Protein AF-A0A944C7S8-F1 (afdb_monomer)

Nearest PDB structures (foldseek):
  8p5r-assembly1_A  TM=9.712E-01  e=1.232E-41  Mycolicibacterium smegmatis MC2 155
  8p5r-assembly1_F  TM=9.712E-01  e=1.941E-41  Mycolicibacterium smegmatis MC2 155
  8p5r-assembly1_B  TM=9.713E-01  e=3.427E-41  Mycolicibacterium smegmatis MC2 155
  2jgd-assembly1_A  TM=9.619E-01  e=2.875E-35  Escherichia coli K-12
  2jgd-assembly1_B  TM=9.628E-01  e=8.463E-35  Escherichia coli K-12

Secondary structure (DSSP, 8-state):
-HHHHHHH-PPTT----TTTHHHHHHHHHHHHH--B-HHHHHHHHHHHHHTTT-EEEEEETTTTT-TTS---SSEE-TTT--EE-HHHHHHHHHSS-EEEEEEPPS-HHHHHHHHHHHHHH-TTSEEEEE-SSGGGGGGGHHHIIIIITTHHHHH-----PEEEEEE--SSS-TTSS---HHHHHHT--TT-SEEE--SSHHHHHHHHHHHHHSS----EEEEEESGGGG-GGGPBPSHHHHT--S--SEE--TTTB-TTS-B-S-GGG--EEEEE-TTHHHHHHHHHHHHT-SSEEEEEE-EEES--HHHHHHHHHT-TT--EEEEE-SS-TTSSSHHHHHHH--

pLDDT: mean 96.88, std 2.77, range [65.19, 98.94]

Solvent-accessible surface area (backbone atoms only — not comparable to full-atom values): 17926 Å² total; per-residue (Å²): 89,69,69,26,50,30,62,54,55,67,61,93,94,59,50,68,38,84,81,48,43,62,54,34,52,52,49,40,48,17,56,76,76,22,66,33,35,37,38,53,27,46,50,51,34,50,38,56,46,5,45,70,43,25,44,27,39,40,37,17,43,49,45,26,37,25,74,84,71,56,43,54,61,44,44,48,22,80,87,79,64,50,76,47,40,34,49,26,52,50,6,47,75,64,40,84,8,30,51,48,67,32,61,49,67,100,48,46,40,64,48,49,44,48,49,48,52,47,21,62,78,36,74,75,40,40,39,35,40,37,42,67,36,11,36,54,49,62,66,18,42,67,45,44,60,67,38,56,46,34,26,43,84,76,70,70,48,57,32,53,34,31,39,39,22,33,29,50,82,76,86,70,49,88,76,53,21,50,45,50,54,36,59,60,56,69,54,52,53,98,68,35,35,40,31,30,24,52,66,36,14,36,45,43,20,32,43,55,45,48,53,66,74,43,88,67,47,42,23,36,41,35,42,34,64,61,73,54,52,75,36,73,91,34,32,24,52,48,54,52,64,74,70,47,92,68,54,58,47,49,43,57,31,71,76,33,25,44,98,88,68,48,78,74,40,72,33,71,56,18,37,33,38,36,39,28,50,32,72,51,50,62,58,49,51,55,47,35,62,72,69,67,54,64,38,55,41,53,32,36,41,23,31,66,30,60,69,53,60,70,52,52,50,57,53,52,68,60,30,83,51,47,77,43,79,42,85,50,69,81,53,57,84,90,34,34,65,54,60,62,46,64,68,72,74,109

Mean predicted aligned error: 3.01 Å

Structure (mmCIF, N/CA/C/O backbone):
data_AF-A0A944C7S8-F1
#
_entry.id   AF-A0A944C7S8-F1
#
loop_
_atom_site.group_PDB
_atom_site.id
_atom_site.type_symbol
_atom_site.label_atom_id
_atom_site.label_alt_id
_atom_site.label_comp_id
_atom_site.label_asym_id
_atom_site.label_entity_id
_atom_site.label_seq_id
_atom_site.pdbx_PDB_ins_code
_atom_site.Cartn_x
_atom_site.Cartn_y
_atom_site.Cartn_z
_atom_site.occupancy
_atom_site.B_iso_or_equiv
_atom_site.auth_seq_id
_atom_site.auth_comp_id
_atom_site.auth_asym_id
_atom_site.auth_atom_id
_atom_site.pdbx_PDB_model_num
ATOM 1 N N . VAL A 1 1 ? -18.979 -9.504 -3.471 1.00 94.12 1 VAL A N 1
ATOM 2 C CA . VAL A 1 1 ? -20.383 -9.040 -3.607 1.00 94.12 1 VAL A CA 1
ATOM 3 C C . VAL A 1 1 ? -20.965 -8.551 -2.284 1.00 94.12 1 VAL A C 1
ATOM 5 O O . VAL A 1 1 ? -21.231 -7.361 -2.205 1.00 94.12 1 VAL A O 1
ATOM 8 N N . GLU A 1 2 ? -21.094 -9.389 -1.245 1.00 95.81 2 GLU A N 1
ATOM 9 C CA . GLU A 1 2 ? -21.666 -8.980 0.062 1.00 95.81 2 GLU A CA 1
ATOM 10 C C . GLU A 1 2 ? -21.015 -7.712 0.646 1.00 95.81 2 GLU A C 1
ATOM 12 O O . GLU A 1 2 ? -21.712 -6.786 1.041 1.00 95.81 2 GLU A O 1
ATOM 17 N N . ILE A 1 3 ? -19.679 -7.616 0.599 1.00 97.31 3 ILE A N 1
ATOM 18 C CA . ILE A 1 3 ? -18.931 -6.421 1.036 1.00 97.31 3 ILE A CA 1
ATOM 19 C C . ILE A 1 3 ? -19.387 -5.147 0.294 1.00 97.31 3 ILE A C 1
ATOM 21 O O . ILE A 1 3 ? -19.527 -4.092 0.906 1.00 97.31 3 ILE A O 1
ATOM 25 N N . GLY A 1 4 ? -19.656 -5.227 -1.014 1.00 96.12 4 GLY A N 1
ATOM 26 C CA . GLY A 1 4 ? -20.148 -4.084 -1.794 1.00 96.12 4 GLY A CA 1
ATOM 27 C C . GLY A 1 4 ? -21.587 -3.704 -1.446 1.00 96.12 4 GLY A C 1
ATOM 28 O O . GLY A 1 4 ? -21.915 -2.522 -1.352 1.00 96.12 4 GLY A O 1
ATOM 29 N N . GLN A 1 5 ? -22.440 -4.697 -1.183 1.00 95.81 5 GLN A N 1
ATOM 30 C CA . GLN A 1 5 ? -23.804 -4.453 -0.712 1.00 95.81 5 GLN A CA 1
ATOM 31 C C . GLN A 1 5 ? -23.784 -3.747 0.647 1.00 95.81 5 GLN A C 1
ATOM 33 O O . GLN A 1 5 ? -24.355 -2.668 0.763 1.00 95.81 5 GLN A O 1
ATOM 38 N N . ALA A 1 6 ? -23.037 -4.271 1.621 1.00 96.19 6 ALA A N 1
ATOM 39 C CA . ALA A 1 6 ? -22.906 -3.666 2.946 1.00 96.19 6 ALA A CA 1
ATOM 40 C C . ALA A 1 6 ? -22.323 -2.245 2.910 1.00 96.19 6 ALA A C 1
ATOM 42 O O . ALA A 1 6 ? -22.743 -1.380 3.670 1.00 96.19 6 ALA A O 1
ATOM 43 N N . TYR A 1 7 ? -21.387 -1.965 1.997 1.00 95.44 7 TYR A N 1
ATOM 44 C CA . TYR A 1 7 ? -20.814 -0.623 1.857 1.00 95.44 7 TYR A CA 1
ATOM 45 C C . TYR A 1 7 ? -21.822 0.436 1.387 1.00 95.44 7 TYR A C 1
ATOM 47 O O . TYR A 1 7 ? -21.698 1.610 1.729 1.00 95.44 7 TYR A O 1
ATOM 55 N N . SER A 1 8 ? -22.804 0.035 0.578 1.00 92.62 8 SER A N 1
ATOM 56 C CA . SER A 1 8 ? -23.794 0.949 -0.010 1.00 92.62 8 SER A CA 1
ATOM 57 C C . SER A 1 8 ? -25.155 0.926 0.682 1.00 92.62 8 SER A C 1
ATOM 59 O O . SER A 1 8 ? -25.931 1.866 0.511 1.00 92.62 8 SER A O 1
ATOM 61 N N . HIS A 1 9 ? -25.446 -0.119 1.455 1.00 92.62 9 HIS A N 1
ATOM 62 C CA . HIS A 1 9 ? -26.689 -0.268 2.194 1.00 92.62 9 HIS A CA 1
ATOM 63 C C . HIS A 1 9 ? -26.619 0.512 3.507 1.00 92.62 9 HIS A C 1
ATOM 65 O O . HIS A 1 9 ? -26.023 0.063 4.482 1.00 92.62 9 HIS A O 1
ATOM 71 N N . VAL A 1 10 ? -27.211 1.704 3.506 1.00 94.56 10 VAL A N 1
ATOM 72 C CA . VAL A 1 10 ? -27.329 2.551 4.697 1.00 94.56 10 VAL A CA 1
ATOM 73 C C . VAL A 1 10 ? -28.660 2.301 5.422 1.00 94.56 10 VAL A C 1
ATOM 75 O O . VAL A 1 10 ? -29.621 1.887 4.767 1.00 94.56 10 VAL A O 1
ATOM 78 N N . PRO A 1 11 ? -28.747 2.552 6.742 1.00 94.94 11 PRO A N 1
ATOM 79 C CA . PRO A 1 11 ? -29.979 2.376 7.507 1.00 94.94 11 PRO A CA 1
ATOM 80 C C . PRO A 1 11 ? -31.127 3.257 7.002 1.00 94.94 11 PRO A C 1
ATOM 82 O O . PRO A 1 11 ? -30.912 4.293 6.367 1.00 94.94 11 PRO A O 1
ATOM 85 N N . GLU A 1 12 ? -32.363 2.872 7.325 1.00 95.12 12 GLU A N 1
ATOM 86 C CA . GLU A 1 12 ? -33.535 3.696 7.026 1.00 95.12 12 GLU A CA 1
ATOM 87 C C . GLU A 1 12 ? -33.400 5.086 7.669 1.00 95.12 12 GLU A C 1
ATOM 89 O O . GLU A 1 12 ? -33.072 5.213 8.846 1.00 95.12 12 GLU A O 1
ATOM 94 N N . GLY A 1 13 ? -33.648 6.133 6.880 1.00 95.12 13 GLY A N 1
ATOM 95 C CA . GLY A 1 13 ? -33.514 7.524 7.317 1.00 95.12 13 GLY A CA 1
ATOM 96 C C . GLY A 1 13 ? -32.116 8.129 7.148 1.00 95.12 13 GLY A C 1
ATOM 97 O O . GLY A 1 13 ? -32.000 9.344 7.275 1.00 95.12 13 GLY A O 1
ATOM 98 N N . PHE A 1 14 ? -31.096 7.336 6.796 1.00 97.50 14 PHE A N 1
ATOM 99 C CA . PHE A 1 14 ? -29.738 7.826 6.549 1.00 97.50 14 PHE A CA 1
ATOM 100 C C . PHE A 1 14 ? -29.556 8.312 5.102 1.00 97.50 14 PHE A C 1
ATOM 102 O O . PHE A 1 14 ? -29.851 7.595 4.141 1.00 97.50 14 PHE A O 1
ATOM 109 N N . GLU A 1 15 ? -28.999 9.509 4.921 1.00 96.12 15 GLU A N 1
ATOM 110 C CA . GLU A 1 15 ? -28.692 10.089 3.614 1.00 96.12 15 GLU A CA 1
ATOM 111 C C . GLU A 1 15 ? -27.181 10.139 3.363 1.00 96.12 15 GLU A C 1
ATOM 113 O O . GLU A 1 15 ? -26.423 10.838 4.032 1.00 96.12 15 GLU A O 1
ATOM 118 N N . LEU A 1 16 ? -26.712 9.440 2.326 1.00 96.19 16 LEU A N 1
ATOM 119 C CA . LEU A 1 16 ? -25.330 9.597 1.875 1.00 96.19 16 LEU A CA 1
ATOM 120 C C . LEU A 1 16 ? -25.111 11.003 1.309 1.00 96.19 16 LEU A C 1
ATOM 122 O O . LEU A 1 16 ? -25.871 11.476 0.463 1.00 96.19 16 LEU A O 1
ATOM 126 N N . HIS A 1 17 ? -23.995 11.634 1.680 1.00 96.31 17 HIS A N 1
ATOM 127 C CA . HIS A 1 17 ? -23.586 12.902 1.079 1.00 96.31 17 HIS A CA 1
ATOM 128 C C . HIS A 1 17 ? -23.558 12.802 -0.470 1.00 96.31 17 HIS A C 1
ATOM 130 O O . HIS A 1 17 ? -23.011 11.828 -1.002 1.00 96.31 17 HIS A O 1
ATOM 136 N N . PRO A 1 18 ? -24.031 13.814 -1.233 1.00 95.75 18 PRO A N 1
ATOM 137 C CA . PRO A 1 18 ? -24.164 13.735 -2.697 1.00 95.75 18 PRO A CA 1
ATOM 138 C C . PRO A 1 18 ? -22.876 13.422 -3.472 1.00 95.75 18 PRO A C 1
ATOM 140 O O . PRO A 1 18 ? -22.924 12.915 -4.588 1.00 95.75 18 PRO A O 1
ATOM 143 N N . ARG A 1 19 ? -21.705 13.721 -2.893 1.00 93.62 19 ARG A N 1
ATOM 144 C CA . ARG A 1 19 ? -20.394 13.349 -3.466 1.00 93.62 19 ARG A CA 1
ATOM 145 C C . ARG A 1 19 ? -19.941 11.925 -3.123 1.00 93.62 19 ARG A C 1
ATOM 147 O O . ARG A 1 19 ? -19.080 11.401 -3.816 1.00 93.62 19 ARG A O 1
ATOM 154 N N . VAL A 1 20 ? -20.498 11.319 -2.075 1.00 94.75 20 VAL A N 1
ATOM 155 C CA . VAL A 1 20 ? -20.165 9.960 -1.617 1.00 94.75 20 VAL A CA 1
ATOM 156 C C . VAL A 1 20 ? -21.107 8.931 -2.239 1.00 94.75 20 VAL A C 1
ATOM 158 O O . VAL A 1 20 ? -20.648 7.862 -2.627 1.00 94.75 20 VAL A O 1
ATOM 161 N N . ALA A 1 21 ? -22.390 9.258 -2.432 1.00 95.69 21 ALA A N 1
ATOM 162 C CA . ALA A 1 21 ? -23.359 8.339 -3.036 1.00 95.69 21 ALA A CA 1
ATOM 163 C C . ALA A 1 21 ? -22.915 7.761 -4.405 1.00 95.69 21 ALA A C 1
ATOM 165 O O . ALA A 1 21 ? -23.015 6.546 -4.590 1.00 95.69 21 ALA A O 1
ATOM 166 N N . PRO A 1 22 ? -22.338 8.546 -5.345 1.00 95.56 22 PRO A N 1
ATOM 167 C CA . PRO A 1 22 ? -21.810 7.997 -6.596 1.00 95.56 22 PRO A CA 1
ATOM 168 C C . PRO A 1 22 ? -20.608 7.068 -6.392 1.00 95.56 22 PRO A C 1
ATOM 170 O O . PRO A 1 22 ? -20.453 6.101 -7.133 1.00 95.56 22 PRO A O 1
ATOM 173 N N . VAL A 1 23 ? -19.764 7.346 -5.390 1.00 95.19 23 VAL A N 1
ATOM 174 C CA . VAL A 1 23 ? -18.615 6.496 -5.039 1.00 95.19 23 VAL A CA 1
ATOM 175 C C . VAL A 1 23 ? -19.106 5.158 -4.492 1.00 95.19 23 VAL A C 1
ATOM 177 O O . VAL A 1 23 ? -18.641 4.118 -4.950 1.00 95.19 23 VAL A O 1
ATOM 180 N N . ALA A 1 24 ? -20.080 5.175 -3.577 1.00 95.81 24 ALA A N 1
ATOM 181 C CA . ALA A 1 24 ? -20.696 3.967 -3.035 1.00 95.81 24 ALA A CA 1
ATOM 182 C C . ALA A 1 24 ? -21.342 3.119 -4.131 1.00 95.81 24 ALA A C 1
ATOM 184 O O . ALA A 1 24 ? -21.016 1.944 -4.255 1.00 95.81 24 ALA A O 1
ATOM 185 N N . LYS A 1 25 ? -22.154 3.735 -4.999 1.00 96.00 25 LYS A N 1
ATOM 186 C CA . LYS A 1 25 ? -22.761 3.047 -6.144 1.00 96.00 25 LYS A CA 1
ATOM 187 C C . LYS A 1 25 ? -21.708 2.385 -7.040 1.00 96.00 25 LYS A C 1
ATOM 189 O O . LYS A 1 25 ? -21.798 1.191 -7.305 1.00 96.00 25 LYS A O 1
ATOM 194 N N . LYS A 1 26 ? -20.681 3.137 -7.452 1.00 96.06 26 LYS A N 1
ATOM 195 C CA . LYS A 1 26 ? -19.613 2.622 -8.321 1.00 96.06 26 LYS A CA 1
ATOM 196 C C . LYS A 1 26 ? -18.852 1.456 -7.675 1.00 96.06 26 LYS A C 1
ATOM 198 O O . LYS A 1 26 ? -18.466 0.523 -8.368 1.00 96.06 26 LYS A O 1
ATOM 203 N N . ARG A 1 27 ? -18.624 1.501 -6.359 1.00 96.50 27 ARG A N 1
ATOM 204 C CA . ARG A 1 27 ? -17.974 0.417 -5.604 1.00 96.50 27 ARG A CA 1
ATOM 205 C C . ARG A 1 27 ? -18.827 -0.844 -5.519 1.00 96.50 27 ARG A C 1
ATOM 207 O O . ARG A 1 27 ? -18.290 -1.946 -5.589 1.00 96.50 27 ARG A O 1
ATOM 214 N N . THR A 1 28 ? -20.140 -0.694 -5.402 1.00 96.31 28 THR A N 1
ATOM 215 C CA . THR A 1 28 ? -21.077 -1.824 -5.425 1.00 96.31 28 THR A CA 1
ATOM 216 C C . THR A 1 28 ? -21.158 -2.476 -6.801 1.00 96.31 28 THR A C 1
ATOM 218 O O . THR A 1 28 ? -21.287 -3.689 -6.887 1.00 96.31 28 THR A O 1
ATOM 221 N N . GLU A 1 29 ? -21.051 -1.699 -7.877 1.00 97.31 29 GLU A N 1
ATOM 222 C CA . GLU A 1 29 ? -21.011 -2.225 -9.249 1.00 97.31 29 GLU A CA 1
ATOM 223 C C . GLU A 1 29 ? -19.652 -2.884 -9.559 1.00 97.31 29 GLU A C 1
ATOM 225 O O . GLU A 1 29 ? -19.587 -3.954 -10.160 1.00 97.31 29 GLU A O 1
ATOM 230 N N . SER A 1 30 ? -18.538 -2.317 -9.079 1.00 97.12 30 SER A N 1
ATOM 231 C CA . SER A 1 30 ? -17.197 -2.828 -9.406 1.00 97.12 30 SER A CA 1
ATOM 232 C C . SER A 1 30 ? -16.875 -4.206 -8.824 1.00 97.12 30 SER A C 1
ATOM 234 O O . SER A 1 30 ? -15.981 -4.880 -9.331 1.00 97.12 30 SER A O 1
ATOM 236 N N . VAL A 1 31 ? -17.600 -4.668 -7.795 1.00 96.00 31 VAL A N 1
ATOM 237 C CA . VAL A 1 31 ? -17.421 -6.032 -7.260 1.00 96.00 31 VAL A CA 1
ATOM 238 C C . VAL A 1 31 ? -17.996 -7.124 -8.168 1.00 96.00 31 VAL A C 1
ATOM 240 O O . VAL A 1 31 ? -17.773 -8.301 -7.887 1.00 96.00 31 VAL A O 1
ATOM 243 N N . THR A 1 32 ? -18.731 -6.759 -9.223 1.00 96.06 32 THR A N 1
ATOM 244 C CA . THR A 1 32 ? -19.125 -7.661 -10.317 1.00 96.06 32 THR A CA 1
ATOM 245 C C . THR A 1 32 ? -18.446 -7.279 -11.625 1.00 96.06 32 THR A C 1
ATOM 247 O O . THR A 1 32 ? -17.954 -8.153 -12.331 1.00 96.06 32 THR A O 1
ATOM 250 N N . ASP A 1 33 ? -18.366 -5.982 -11.919 1.00 96.19 33 ASP A N 1
ATOM 251 C CA . ASP A 1 33 ? -17.980 -5.491 -13.246 1.00 96.19 33 ASP A CA 1
ATOM 252 C C . ASP A 1 33 ? -16.466 -5.225 -13.37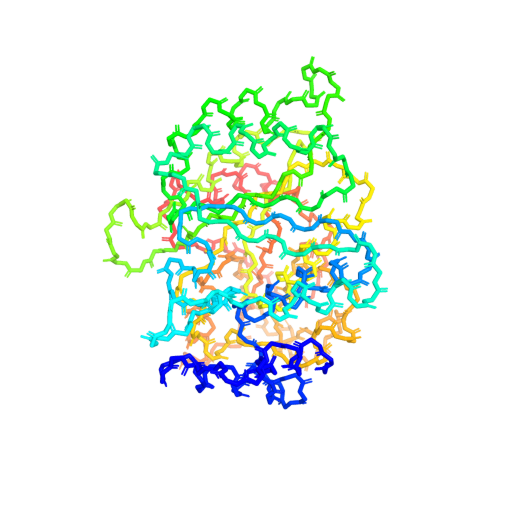3 1.00 96.19 33 ASP A C 1
ATOM 254 O O . ASP A 1 33 ? -15.952 -5.004 -14.469 1.00 96.19 33 ASP A O 1
ATOM 258 N N . GLY A 1 34 ? -15.732 -5.247 -12.256 1.00 94.94 34 GLY A N 1
ATOM 259 C CA . GLY A 1 34 ? -14.310 -4.915 -12.187 1.00 94.94 34 GLY A CA 1
ATOM 260 C C . GLY A 1 34 ? -14.035 -3.411 -12.116 1.00 94.94 34 GLY A C 1
ATOM 261 O O . GLY A 1 34 ? -14.918 -2.589 -11.866 1.00 94.94 34 GLY A O 1
ATOM 262 N N . GLY A 1 35 ? -12.764 -3.031 -12.285 1.00 96.25 35 GLY A N 1
ATOM 263 C CA . GLY A 1 35 ? -12.333 -1.639 -12.133 1.00 96.25 35 GLY A CA 1
ATOM 264 C C . GLY A 1 35 ? -12.269 -1.196 -10.668 1.00 96.25 35 GLY A C 1
ATOM 265 O O . GLY A 1 35 ? -12.585 -0.046 -10.347 1.00 96.25 35 GLY A O 1
ATOM 266 N N . ILE A 1 36 ? -11.889 -2.119 -9.781 1.00 98.19 36 ILE A N 1
ATOM 267 C CA . ILE A 1 36 ? -11.726 -1.875 -8.348 1.00 98.19 36 ILE A CA 1
ATOM 268 C C . ILE A 1 36 ? -10.513 -0.960 -8.152 1.00 98.19 36 ILE A C 1
ATOM 270 O O . ILE A 1 36 ? -9.396 -1.299 -8.541 1.00 98.19 36 ILE A O 1
ATOM 274 N N . ASP A 1 37 ? -10.750 0.221 -7.575 1.00 97.38 37 ASP A N 1
ATOM 275 C CA . ASP A 1 37 ? -9.704 1.198 -7.264 1.00 97.38 37 ASP A CA 1
ATOM 276 C C . ASP A 1 37 ? -8.973 0.881 -5.952 1.00 97.38 37 ASP A C 1
ATOM 278 O O . ASP A 1 37 ? -9.376 0.007 -5.186 1.00 97.38 37 ASP A O 1
ATOM 282 N N . TRP A 1 38 ? -7.881 1.606 -5.689 1.00 98.06 38 TRP A N 1
ATOM 283 C CA . TRP A 1 38 ? -7.007 1.358 -4.538 1.00 98.06 38 TRP A CA 1
ATOM 284 C C . TRP A 1 38 ? -7.737 1.436 -3.197 1.00 98.06 38 TRP A C 1
ATOM 286 O O . TRP A 1 38 ? -7.628 0.529 -2.373 1.00 98.06 38 TRP A O 1
ATOM 296 N N . GLY A 1 39 ? -8.498 2.515 -2.982 1.00 97.25 39 GLY A N 1
ATOM 297 C CA . GLY A 1 39 ? -9.238 2.709 -1.738 1.00 97.25 39 GLY A CA 1
ATOM 298 C C . GLY A 1 39 ? -10.280 1.613 -1.528 1.00 97.25 39 GLY A C 1
ATOM 299 O O . GLY A 1 39 ? -10.525 1.213 -0.395 1.00 97.25 39 GLY A O 1
ATOM 300 N N . TRP A 1 40 ? -10.868 1.098 -2.611 1.00 97.88 40 TRP A N 1
ATOM 301 C CA . TRP A 1 40 ? -11.824 0.006 -2.527 1.00 97.88 40 TRP A CA 1
ATOM 302 C C . TRP A 1 40 ? -11.165 -1.351 -2.282 1.00 97.88 40 TRP A C 1
ATOM 304 O O . TRP A 1 40 ? -11.599 -2.065 -1.384 1.00 97.88 40 TRP A O 1
ATOM 314 N N . GLY A 1 41 ? -10.081 -1.678 -2.993 1.00 98.31 41 GLY A N 1
ATOM 315 C CA . GLY A 1 41 ? -9.308 -2.903 -2.764 1.00 98.31 41 GLY A CA 1
ATOM 316 C C . GLY A 1 41 ? -8.799 -3.014 -1.322 1.00 98.31 41 GLY A C 1
ATOM 317 O O . GLY A 1 41 ? -8.905 -4.074 -0.706 1.00 98.31 41 GLY A O 1
ATOM 318 N N . GLU A 1 42 ? -8.348 -1.900 -0.739 1.00 98.69 42 GLU A N 1
ATOM 319 C CA . GLU A 1 42 ? -7.953 -1.822 0.673 1.00 98.69 42 GLU A CA 1
ATOM 320 C C . GLU A 1 42 ? -9.121 -2.110 1.632 1.00 98.69 42 GLU A C 1
ATOM 322 O O . GLU A 1 42 ? -8.984 -2.912 2.558 1.00 98.69 42 GLU A O 1
ATOM 327 N N . LEU A 1 43 ? -10.291 -1.503 1.405 1.00 98.56 43 LEU A N 1
ATOM 328 C CA . LEU A 1 43 ? -11.471 -1.761 2.235 1.00 98.56 43 LEU A CA 1
ATOM 329 C C . LEU A 1 43 ? -11.979 -3.197 2.102 1.00 98.56 43 LEU A C 1
ATOM 331 O O . LEU A 1 43 ? -12.391 -3.782 3.102 1.00 98.56 43 LEU A O 1
ATOM 335 N N . ILE A 1 44 ? -11.913 -3.787 0.906 1.00 98.62 44 ILE A N 1
ATOM 336 C CA . ILE A 1 44 ? -12.231 -5.204 0.702 1.00 98.62 44 ILE A CA 1
ATOM 337 C C . ILE A 1 44 ? -11.246 -6.074 1.497 1.00 98.62 44 ILE A C 1
ATOM 339 O O . ILE A 1 44 ? -11.674 -7.038 2.133 1.00 98.62 44 ILE A O 1
ATOM 343 N N . ALA A 1 45 ? -9.955 -5.723 1.543 1.00 98.69 45 ALA A N 1
ATOM 344 C CA . ALA A 1 45 ? -8.955 -6.454 2.324 1.00 98.69 45 ALA A CA 1
ATOM 345 C C . ALA A 1 45 ? -9.303 -6.434 3.814 1.00 98.69 45 ALA A C 1
ATOM 347 O O . ALA A 1 45 ? -9.484 -7.490 4.423 1.00 98.69 45 ALA A O 1
ATOM 348 N N . PHE A 1 46 ? -9.483 -5.244 4.385 1.00 98.75 46 PHE A N 1
ATOM 349 C CA . PHE A 1 46 ? -9.812 -5.085 5.799 1.00 98.75 46 PHE A CA 1
ATOM 350 C C . PHE A 1 46 ? -11.171 -5.687 6.165 1.00 98.75 46 PHE A C 1
ATOM 352 O O . PHE A 1 46 ? -11.258 -6.426 7.144 1.00 98.75 46 PHE A O 1
ATOM 359 N N . SER A 1 47 ? -12.211 -5.463 5.359 1.00 98.31 47 SER A N 1
ATOM 360 C CA . SER A 1 47 ? -13.531 -6.054 5.597 1.00 98.31 47 SER A CA 1
ATOM 361 C C . SER A 1 47 ? -13.487 -7.579 5.509 1.00 98.31 47 SER A C 1
ATOM 363 O O . SER A 1 47 ? -14.049 -8.249 6.366 1.00 98.31 47 SER A O 1
ATOM 365 N N . SER A 1 48 ? -12.750 -8.158 4.555 1.00 98.00 48 SER A N 1
ATOM 366 C CA . SER A 1 48 ? -12.608 -9.618 4.466 1.00 98.00 48 SER A CA 1
ATOM 367 C C . SER A 1 48 ? -11.916 -10.231 5.691 1.00 98.00 48 SER A C 1
ATOM 369 O O . SER A 1 48 ? -12.263 -11.337 6.100 1.00 98.00 48 SER A O 1
ATOM 371 N N . LEU A 1 49 ? -10.958 -9.520 6.297 1.00 98.31 49 LEU A N 1
ATOM 372 C CA . LEU A 1 49 ? -10.300 -9.938 7.536 1.00 98.31 49 LEU A CA 1
ATOM 373 C C . LEU A 1 49 ? -11.249 -9.797 8.734 1.00 98.31 49 LEU A C 1
ATOM 375 O O . LEU A 1 49 ? -11.353 -10.727 9.535 1.00 98.31 49 LEU A O 1
ATOM 379 N N . ALA A 1 50 ? -11.995 -8.694 8.823 1.00 98.62 50 ALA A N 1
ATOM 380 C CA . ALA A 1 50 ? -12.988 -8.488 9.876 1.00 98.62 50 ALA A CA 1
ATOM 381 C C . ALA A 1 50 ? -14.101 -9.547 9.820 1.00 98.62 50 ALA A C 1
ATOM 383 O O . ALA A 1 50 ? -14.382 -10.196 10.820 1.00 98.62 50 ALA A O 1
ATOM 384 N N . ASN A 1 51 ? -14.636 -9.831 8.632 1.00 98.06 51 ASN A N 1
ATOM 385 C CA . ASN A 1 51 ? -15.657 -10.861 8.419 1.00 98.06 51 ASN A CA 1
ATOM 386 C C . ASN A 1 51 ? -15.165 -12.284 8.745 1.00 98.06 51 ASN A C 1
ATOM 388 O O . ASN A 1 51 ? -15.982 -13.187 8.887 1.00 98.06 51 ASN A O 1
ATOM 392 N N . SER A 1 52 ? -13.847 -12.500 8.868 1.00 96.69 52 SER A N 1
ATOM 393 C CA . SER A 1 52 ? -13.271 -13.771 9.338 1.00 96.69 52 SER A CA 1
ATOM 394 C C . SER A 1 52 ? -13.155 -13.871 10.867 1.00 96.69 52 SER A C 1
ATOM 396 O O . SER A 1 52 ? -12.552 -14.811 11.376 1.00 96.69 52 SER A O 1
ATOM 398 N N . GLY A 1 53 ? -13.713 -12.902 11.602 1.00 97.00 53 GLY A N 1
ATOM 399 C CA . GLY A 1 53 ? -13.724 -12.862 13.066 1.00 97.00 53 GLY A CA 1
ATOM 400 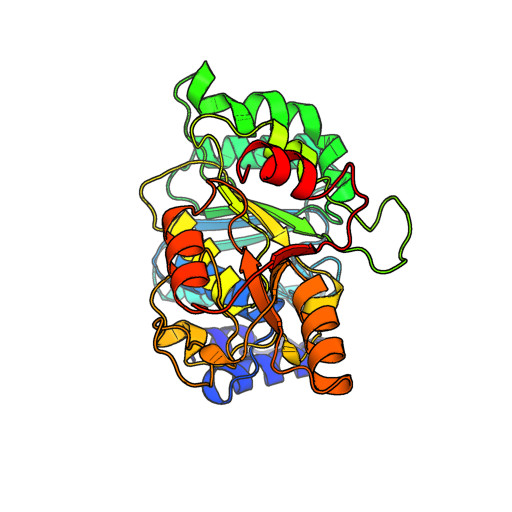C C . GLY A 1 53 ? -12.581 -12.057 13.689 1.00 97.00 53 GLY A C 1
ATOM 401 O O . GLY A 1 53 ? -12.456 -12.021 14.909 1.00 97.00 53 GLY A O 1
ATOM 402 N N . ARG A 1 54 ? -11.735 -11.395 12.886 1.00 97.25 54 ARG A N 1
ATOM 403 C CA . ARG A 1 54 ? -10.631 -10.575 13.408 1.00 97.25 54 ARG A CA 1
ATOM 404 C C . ARG A 1 54 ? -11.101 -9.178 13.802 1.00 97.25 54 ARG A C 1
ATOM 406 O O . ARG A 1 54 ? -11.973 -8.587 13.167 1.00 97.25 54 ARG A O 1
ATOM 413 N N . LEU A 1 55 ? -10.444 -8.604 14.807 1.00 98.50 55 LEU A N 1
ATOM 414 C CA . LEU A 1 55 ? -10.500 -7.166 15.049 1.00 98.50 55 LEU A CA 1
ATOM 415 C C . LEU A 1 55 ? -9.539 -6.478 14.080 1.00 98.50 55 LEU A C 1
ATOM 417 O O . LEU A 1 55 ? -8.334 -6.710 14.125 1.00 98.50 55 LEU A O 1
ATOM 421 N N . VAL A 1 56 ? -10.072 -5.619 13.221 1.00 98.81 56 VAL A N 1
ATOM 422 C CA . VAL A 1 56 ? -9.306 -4.768 12.314 1.00 98.81 56 VAL A CA 1
ATOM 423 C C . VAL A 1 56 ? -9.403 -3.332 12.804 1.00 98.81 56 VAL A C 1
ATOM 425 O O . VAL A 1 56 ? -10.498 -2.786 12.939 1.00 98.81 56 VAL A O 1
ATOM 428 N N . ARG A 1 57 ? -8.253 -2.724 13.082 1.00 98.69 57 ARG A N 1
ATOM 429 C CA . ARG A 1 57 ? -8.107 -1.362 13.585 1.00 98.69 57 ARG A CA 1
ATOM 430 C C . ARG A 1 57 ? -7.279 -0.548 12.597 1.00 98.69 57 ARG A C 1
ATOM 432 O O . ARG A 1 57 ? -6.115 -0.856 12.373 1.00 98.69 57 ARG A O 1
ATOM 439 N N . LEU A 1 58 ? -7.877 0.497 12.035 1.00 98.81 58 LEU A N 1
ATOM 440 C CA . LEU A 1 58 ? -7.188 1.488 11.208 1.00 98.81 58 LEU A CA 1
ATOM 441 C C . LEU A 1 58 ? -7.256 2.842 11.913 1.00 98.81 58 LEU A C 1
ATOM 443 O O . LEU A 1 58 ? -8.347 3.350 12.172 1.00 98.81 58 LEU A O 1
ATOM 447 N N . ALA A 1 59 ? -6.107 3.425 12.224 1.00 98.69 59 ALA A N 1
ATOM 448 C CA . ALA A 1 59 ? -6.012 4.723 12.874 1.00 98.69 59 ALA A CA 1
ATOM 449 C C . ALA A 1 59 ? -5.019 5.628 12.143 1.00 98.69 59 ALA A C 1
ATOM 451 O O . ALA A 1 59 ? -4.061 5.156 11.539 1.00 98.69 59 ALA A O 1
ATOM 452 N N . GLY A 1 60 ? -5.265 6.929 12.213 1.00 98.56 60 GLY A N 1
ATOM 453 C CA . GLY A 1 60 ? -4.432 7.952 11.597 1.00 98.56 60 GLY A CA 1
ATOM 454 C C . GLY A 1 60 ? -5.205 9.254 11.457 1.00 98.56 60 GLY A C 1
ATOM 455 O O . GLY A 1 60 ? -6.412 9.317 11.725 1.00 98.56 60 GLY A O 1
ATOM 456 N N . GLU A 1 61 ? -4.521 10.315 11.057 1.00 97.88 61 GLU A N 1
ATOM 457 C CA . GLU A 1 61 ? -5.154 11.616 10.869 1.00 97.88 61 GLU A CA 1
ATOM 458 C C . GLU A 1 61 ? -6.085 11.571 9.653 1.00 97.88 61 GLU A C 1
ATOM 460 O O . GLU A 1 61 ? -5.672 11.257 8.539 1.00 97.88 61 GLU A O 1
ATOM 465 N N . ASP A 1 62 ? -7.371 11.859 9.873 1.00 96.94 62 ASP A N 1
ATOM 466 C CA . ASP A 1 62 ? -8.426 11.821 8.849 1.00 96.94 62 ASP A CA 1
ATOM 467 C C . ASP A 1 62 ? -8.620 10.467 8.127 1.00 96.94 62 ASP A C 1
ATOM 469 O O . ASP A 1 62 ? -9.288 10.401 7.085 1.00 96.94 62 ASP A O 1
ATOM 473 N N . SER A 1 63 ? -8.124 9.356 8.685 1.00 97.75 63 SER A N 1
ATOM 474 C CA . SER A 1 63 ? -8.148 8.035 8.041 1.00 97.75 63 SER A CA 1
ATOM 475 C C . SER A 1 63 ? -9.543 7.489 7.740 1.00 97.75 63 SER A C 1
ATOM 477 O O . SER A 1 63 ? -9.691 6.725 6.784 1.00 97.75 63 SER A O 1
ATOM 479 N N . ARG A 1 64 ? -10.593 7.905 8.468 1.00 97.75 64 ARG A N 1
ATOM 480 C CA . ARG A 1 64 ? -11.987 7.493 8.191 1.00 97.75 64 ARG A CA 1
ATOM 481 C C . ARG A 1 64 ? -12.424 7.854 6.773 1.00 97.75 64 ARG A C 1
ATOM 483 O O . ARG A 1 64 ? -12.974 7.022 6.048 1.00 97.75 64 ARG A O 1
ATOM 490 N N . ARG A 1 65 ? -12.156 9.095 6.364 1.00 97.25 65 ARG A N 1
ATOM 491 C CA . ARG A 1 65 ? -12.398 9.583 4.997 1.00 97.25 65 ARG A CA 1
ATOM 492 C C . ARG A 1 65 ? -11.227 9.235 4.076 1.00 97.25 65 ARG A C 1
ATOM 494 O O . ARG A 1 65 ? -11.438 8.979 2.889 1.00 97.25 65 ARG A O 1
ATOM 501 N N . GLY A 1 66 ? -10.022 9.220 4.636 1.00 97.25 66 GLY A N 1
ATOM 502 C CA . GLY A 1 66 ? -8.747 9.231 3.937 1.00 97.25 66 GLY A CA 1
ATOM 503 C C . GLY A 1 66 ? -8.341 10.658 3.559 1.00 97.25 66 GLY A C 1
ATOM 504 O O . GLY A 1 66 ? -9.181 11.453 3.102 1.00 97.25 66 GLY A O 1
ATOM 505 N N . THR A 1 67 ? -7.051 10.973 3.716 1.00 96.56 67 THR A N 1
ATOM 506 C CA . THR A 1 67 ? -6.446 12.273 3.369 1.00 96.56 67 THR A CA 1
ATOM 507 C C . THR A 1 67 ? -6.857 12.731 1.973 1.00 96.56 67 THR A C 1
ATOM 509 O O . THR A 1 67 ? -7.313 13.857 1.780 1.00 96.56 67 THR A O 1
ATOM 512 N N . PHE A 1 68 ? -6.818 11.812 1.007 1.00 96.62 68 PHE A N 1
ATOM 513 C CA . PHE A 1 68 ? -7.072 12.068 -0.411 1.00 96.62 68 PHE A CA 1
ATOM 514 C C . PHE A 1 68 ? -8.534 11.842 -0.821 1.00 96.62 68 PHE A C 1
ATOM 516 O O . PHE A 1 68 ? -8.842 11.747 -2.015 1.00 96.62 68 PHE A O 1
ATOM 523 N N . THR A 1 69 ? -9.464 11.779 0.144 1.00 96.06 69 THR A N 1
ATOM 524 C CA . THR A 1 69 ? -10.906 11.526 -0.072 1.00 96.06 69 THR A CA 1
ATOM 525 C C . THR A 1 69 ? -11.182 10.213 -0.813 1.00 96.06 69 THR A C 1
ATOM 527 O O . THR A 1 69 ? -12.102 10.109 -1.617 1.00 96.06 69 THR A O 1
ATOM 530 N N . GLN A 1 70 ? -10.320 9.222 -0.604 1.00 96.06 70 GLN A N 1
ATOM 531 C CA . GLN A 1 70 ? -10.333 7.955 -1.324 1.00 96.06 70 GLN A CA 1
ATOM 532 C C . GLN A 1 70 ? -11.001 6.833 -0.537 1.00 96.06 70 GLN A C 1
ATOM 534 O O . GLN A 1 70 ? -11.449 5.866 -1.140 1.00 96.06 70 GLN A O 1
ATOM 539 N N . ARG A 1 71 ? -11.031 6.904 0.800 1.00 97.25 71 ARG A N 1
ATOM 540 C CA . ARG A 1 71 ? -11.389 5.745 1.622 1.00 97.25 71 ARG A CA 1
ATOM 541 C C . ARG A 1 71 ? -12.871 5.699 1.926 1.00 97.25 71 ARG A C 1
ATOM 543 O O . ARG A 1 71 ? -13.517 4.743 1.522 1.00 97.25 71 ARG A O 1
ATOM 550 N N . HIS A 1 72 ? -13.407 6.722 2.591 1.00 97.06 72 HIS A N 1
ATOM 551 C CA . HIS A 1 72 ? -14.805 6.745 3.039 1.00 97.06 72 HIS A CA 1
ATOM 552 C C . HIS A 1 72 ? -15.216 5.436 3.748 1.00 97.06 72 HIS A C 1
ATOM 554 O O . HIS A 1 72 ? -16.229 4.841 3.393 1.00 97.06 72 HIS A O 1
ATOM 560 N N . ALA A 1 73 ? -14.401 4.957 4.697 1.00 97.44 73 ALA A N 1
ATOM 561 C CA . ALA A 1 73 ? -14.710 3.766 5.497 1.00 97.44 73 ALA A CA 1
ATOM 562 C C . ALA A 1 73 ? -15.890 4.018 6.444 1.00 97.44 73 ALA A C 1
ATOM 564 O O . ALA A 1 73 ? -16.712 3.139 6.670 1.00 97.44 73 ALA A O 1
ATOM 565 N N . VAL A 1 74 ? -15.957 5.243 6.970 1.00 97.62 74 VAL A N 1
ATOM 566 C CA . VAL A 1 74 ? -17.076 5.755 7.759 1.00 97.62 74 VAL A CA 1
ATOM 567 C C . VAL A 1 74 ? -17.705 6.895 6.969 1.00 97.62 74 VAL A C 1
ATOM 569 O O . VAL A 1 74 ? -17.002 7.809 6.518 1.00 97.62 74 VAL A O 1
ATOM 572 N N . VAL A 1 75 ? -19.016 6.824 6.772 1.00 96.69 75 VAL A N 1
ATOM 573 C CA . VAL A 1 75 ? -19.815 7.857 6.107 1.00 96.69 75 VAL A CA 1
ATOM 574 C C . VAL A 1 75 ? -20.619 8.634 7.143 1.00 96.69 75 VAL A C 1
ATOM 576 O O . VAL A 1 75 ? -20.894 8.123 8.224 1.00 96.69 75 VAL A O 1
ATOM 579 N N . PHE A 1 76 ? -20.970 9.876 6.815 1.00 96.56 76 PHE A N 1
ATOM 580 C CA . PHE A 1 76 ? -21.730 10.761 7.693 1.00 96.56 76 PHE A CA 1
ATOM 581 C C . PHE A 1 76 ? -22.975 11.255 6.971 1.00 96.56 76 PHE A C 1
ATOM 583 O O . PHE A 1 76 ? -22.882 11.659 5.804 1.00 96.56 76 PHE A O 1
ATOM 590 N N . ASP A 1 77 ? -24.102 11.253 7.673 1.00 97.38 77 ASP A N 1
ATOM 591 C CA . ASP A 1 77 ? -25.319 11.896 7.198 1.00 97.38 77 ASP A CA 1
ATOM 592 C C . ASP A 1 77 ? -25.125 13.426 7.248 1.00 97.38 77 ASP A C 1
ATOM 594 O O . ASP A 1 77 ? -24.806 13.980 8.306 1.00 97.38 77 ASP A O 1
ATOM 598 N N . PRO A 1 78 ? -25.277 14.153 6.125 1.00 95.94 78 PRO A N 1
ATOM 599 C CA . PRO A 1 78 ? -25.020 15.589 6.077 1.00 95.94 78 PRO A CA 1
ATOM 600 C C . PRO A 1 78 ? -26.077 16.437 6.802 1.00 95.94 78 PRO A C 1
ATOM 602 O O . PRO A 1 78 ? -25.856 17.634 6.986 1.00 95.94 78 PRO A O 1
ATOM 605 N N . ARG A 1 79 ? -27.228 15.866 7.171 1.00 95.56 79 ARG A N 1
ATOM 606 C CA . ARG A 1 79 ? -28.318 16.538 7.888 1.00 95.56 79 ARG A CA 1
ATOM 607 C C . ARG A 1 79 ? -28.240 16.303 9.389 1.00 95.56 79 ARG A C 1
ATOM 609 O O . ARG A 1 79 ? -28.481 17.243 10.142 1.00 95.56 79 ARG A O 1
ATOM 616 N N . THR A 1 80 ? -27.934 15.078 9.814 1.00 96.81 80 THR A N 1
ATOM 617 C CA . THR A 1 80 ? -27.937 14.700 11.240 1.00 96.81 80 THR A CA 1
ATOM 618 C C . THR A 1 80 ? -26.539 14.664 11.854 1.00 96.81 80 THR A C 1
ATOM 620 O O . THR A 1 80 ? -26.399 14.855 13.060 1.00 96.81 80 THR A O 1
ATOM 623 N N . GLY A 1 81 ? -25.496 14.465 11.043 1.00 95.38 81 GLY A N 1
ATOM 624 C CA . GLY A 1 81 ? -24.127 14.248 11.512 1.00 95.38 81 GLY A CA 1
ATOM 625 C C . GLY A 1 81 ? -23.873 12.837 12.052 1.00 95.38 81 GLY A C 1
ATOM 626 O O . GLY A 1 81 ? -22.779 12.579 12.552 1.00 95.38 81 GLY A O 1
ATOM 627 N N . GLU A 1 82 ? -24.853 11.934 11.957 1.00 97.00 82 GLU A N 1
ATOM 628 C CA . GLU A 1 82 ? -24.707 10.541 12.381 1.00 97.00 82 GLU A CA 1
ATOM 629 C C . GLU A 1 82 ? -23.654 9.818 11.538 1.00 97.00 82 GLU A C 1
ATOM 631 O O . GLU A 1 82 ? -23.566 10.014 10.323 1.00 97.00 82 GLU A O 1
ATOM 636 N N . GLU A 1 83 ? -22.843 8.985 12.193 1.00 96.31 83 GLU A N 1
ATOM 637 C CA . GLU A 1 83 ? -21.828 8.164 11.538 1.00 96.31 83 GLU A CA 1
ATOM 638 C C . GLU A 1 83 ? -22.364 6.766 11.226 1.00 96.31 83 GLU A C 1
ATOM 640 O O . GLU A 1 83 ? -23.088 6.171 12.021 1.00 96.31 83 GLU A O 1
ATOM 645 N N . PHE A 1 84 ? -21.968 6.219 10.079 1.00 97.50 84 PHE A N 1
ATOM 646 C CA . PHE A 1 84 ? -22.294 4.852 9.695 1.00 97.50 84 PHE A CA 1
ATOM 647 C C . PHE A 1 84 ? -21.085 4.148 9.077 1.00 97.50 84 PHE A C 1
ATOM 649 O O . PHE A 1 84 ? -20.357 4.713 8.255 1.00 97.50 84 PHE A O 1
ATOM 656 N N . ASN A 1 85 ? -20.877 2.892 9.472 1.00 97.75 85 ASN A N 1
ATOM 657 C CA . ASN A 1 85 ? -19.829 2.020 8.953 1.00 97.75 85 ASN A CA 1
ATOM 658 C C . ASN A 1 85 ? -20.424 0.647 8.613 1.00 97.75 85 ASN A C 1
ATOM 660 O O . ASN A 1 85 ? -20.332 -0.294 9.401 1.00 97.75 85 ASN A O 1
ATOM 664 N N . GLY A 1 86 ? -21.004 0.525 7.417 1.00 97.44 86 GLY A N 1
ATOM 665 C CA . GLY A 1 86 ? -21.638 -0.722 6.972 1.00 97.44 86 GLY A CA 1
ATOM 666 C C . GLY A 1 86 ? -20.682 -1.916 6.883 1.00 97.44 86 GLY A C 1
ATOM 667 O O . GLY A 1 86 ? -21.102 -3.060 7.021 1.00 97.44 86 GLY A O 1
ATOM 668 N N . LEU A 1 87 ? -19.375 -1.677 6.727 1.00 98.00 87 LEU A N 1
ATOM 669 C CA . LEU A 1 87 ? -18.373 -2.746 6.737 1.00 98.00 87 LEU A CA 1
ATOM 670 C C . LEU A 1 87 ? -18.130 -3.309 8.146 1.00 98.00 87 LEU A C 1
ATOM 672 O O . LEU A 1 87 ? -17.771 -4.478 8.273 1.00 98.00 87 LEU A O 1
ATOM 676 N N . ASN A 1 88 ? -18.321 -2.500 9.193 1.00 98.19 88 ASN A N 1
ATOM 677 C CA . ASN A 1 88 ? -18.299 -2.976 10.573 1.00 98.19 88 ASN A CA 1
ATOM 678 C C . ASN A 1 88 ? -19.577 -3.741 10.932 1.00 98.19 88 ASN A C 1
ATOM 680 O O . ASN A 1 88 ? -19.468 -4.792 11.554 1.00 98.19 88 ASN A O 1
ATOM 684 N N . GLU A 1 89 ? -20.750 -3.250 10.518 1.00 97.62 89 GLU A N 1
ATOM 685 C CA . GLU A 1 89 ? -22.023 -3.961 10.724 1.00 97.62 89 GLU A CA 1
ATOM 686 C C . GLU A 1 89 ? -21.975 -5.357 10.092 1.00 97.62 89 GLU A C 1
ATOM 688 O O . GLU A 1 89 ? -22.233 -6.350 10.766 1.00 97.62 89 GLU A O 1
ATOM 693 N N . LEU A 1 90 ? -21.498 -5.463 8.843 1.00 97.88 90 LEU A N 1
ATOM 694 C CA . LEU A 1 90 ? -21.313 -6.758 8.180 1.00 97.88 90 LEU A CA 1
ATOM 695 C C . LEU A 1 90 ? -20.389 -7.700 8.970 1.00 97.88 90 LEU A C 1
ATOM 697 O O . LEU A 1 90 ? -20.652 -8.899 9.053 1.00 97.88 90 LEU A O 1
ATOM 701 N N . ALA A 1 91 ? -19.303 -7.181 9.547 1.00 97.94 91 ALA A N 1
ATOM 702 C CA . ALA A 1 91 ? -18.386 -7.997 10.339 1.00 97.94 91 ALA A CA 1
ATOM 703 C C . ALA A 1 91 ? -19.057 -8.540 11.612 1.00 97.94 91 ALA A C 1
ATOM 705 O O . ALA A 1 91 ? -18.873 -9.714 11.934 1.00 97.94 91 ALA A O 1
ATOM 706 N N . GLN A 1 92 ? -19.868 -7.713 12.281 1.00 96.94 92 GLN A N 1
ATOM 707 C CA . GLN A 1 92 ? -20.631 -8.091 13.474 1.00 96.94 92 GLN A CA 1
ATOM 708 C C . GLN A 1 92 ? -21.763 -9.079 13.157 1.00 96.94 92 GLN A C 1
ATOM 710 O O . GLN A 1 92 ? -22.034 -9.983 13.943 1.00 96.94 92 GLN A O 1
ATOM 715 N N . GLU A 1 93 ? -22.400 -8.958 11.990 1.00 96.50 93 GLU A N 1
ATOM 716 C CA . GLU A 1 93 ? -23.398 -9.925 11.517 1.00 96.50 93 GLU A CA 1
ATOM 717 C C . GLU A 1 93 ? -22.784 -11.303 11.222 1.00 96.50 93 GLU A C 1
ATOM 719 O O . GLU A 1 93 ? -23.429 -12.333 11.428 1.00 96.50 93 GLU A O 1
ATOM 724 N N . LYS A 1 94 ? -21.535 -11.345 10.735 1.00 95.06 94 LYS A N 1
ATOM 725 C CA . LYS A 1 94 ? -20.823 -12.593 10.408 1.00 95.06 94 LYS A CA 1
ATOM 726 C C . LYS A 1 94 ? -20.225 -13.294 11.636 1.00 95.06 94 LYS A C 1
ATOM 728 O O . LYS A 1 94 ? -19.992 -14.501 11.564 1.00 95.06 94 LYS A O 1
ATOM 733 N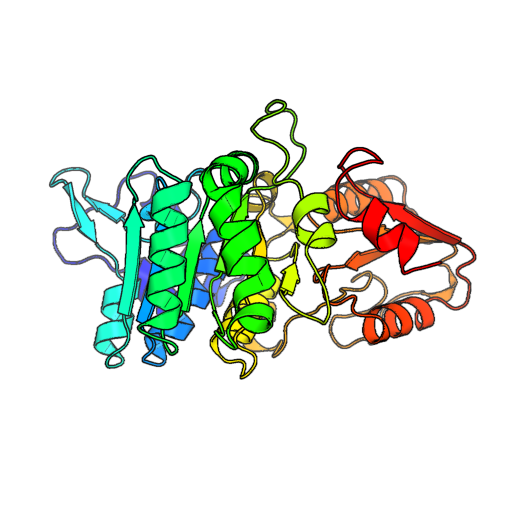 N . GLY A 1 95 ? -19.963 -12.580 12.735 1.00 91.75 95 GLY A N 1
ATOM 734 C CA . GLY A 1 95 ? -19.395 -13.141 13.965 1.00 91.75 95 GLY A CA 1
ATOM 735 C C . GLY A 1 95 ? -18.792 -12.082 14.894 1.00 91.75 95 GLY A C 1
ATOM 736 O O . GLY A 1 95 ? -19.233 -10.942 14.930 1.00 91.75 95 GLY A O 1
ATOM 737 N N . ASP A 1 96 ? -17.739 -12.442 15.633 1.00 91.94 96 ASP A N 1
ATOM 738 C CA . ASP A 1 96 ? -17.122 -11.564 16.648 1.00 91.94 96 ASP A CA 1
ATOM 739 C C . ASP A 1 96 ? -16.128 -10.526 16.079 1.00 91.94 96 ASP A C 1
ATOM 741 O O . ASP A 1 96 ? -15.453 -9.804 16.823 1.00 91.94 96 ASP A O 1
ATOM 745 N N . GLY A 1 97 ? -16.015 -10.455 14.750 1.00 97.38 97 GLY A N 1
ATOM 746 C CA . GLY A 1 97 ? -15.113 -9.546 14.054 1.00 97.38 97 GLY A CA 1
ATOM 747 C C . GLY A 1 97 ? -15.539 -8.084 14.157 1.00 97.38 97 GLY A C 1
ATOM 748 O O . GLY A 1 97 ? -16.703 -7.759 14.381 1.00 97.38 97 GLY A O 1
ATOM 749 N N . LYS A 1 98 ? -14.580 -7.168 13.992 1.00 98.19 98 LYS A N 1
ATOM 750 C CA . LYS A 1 98 ? -14.837 -5.718 14.041 1.00 98.19 98 LYS A CA 1
ATOM 751 C C . LYS A 1 98 ? -13.982 -4.996 13.022 1.00 98.19 98 LYS A C 1
ATOM 753 O O . LYS A 1 98 ? -12.809 -5.331 12.880 1.00 98.19 98 LYS A O 1
ATOM 758 N N . PHE A 1 99 ? -14.527 -3.968 12.381 1.00 98.56 99 PHE A N 1
ATOM 759 C CA . PHE A 1 99 ? -13.744 -3.074 11.532 1.00 98.56 99 PHE A CA 1
ATOM 760 C C . PHE A 1 99 ? -13.833 -1.635 12.032 1.00 98.56 99 PHE A C 1
ATOM 762 O O . PHE A 1 99 ? -14.754 -0.883 11.724 1.00 98.56 99 PHE A O 1
ATOM 769 N N . LEU A 1 100 ? -12.846 -1.255 12.834 1.00 98.62 100 LEU A N 1
ATOM 770 C CA . LEU A 1 100 ? -12.837 -0.019 13.594 1.00 98.62 100 LEU A CA 1
ATOM 771 C C . LEU A 1 100 ? -11.866 0.975 12.956 1.00 98.62 100 LEU A C 1
ATOM 773 O O . LEU A 1 100 ? -10.655 0.747 12.936 1.00 98.62 100 LEU A O 1
ATOM 777 N N . VAL A 1 101 ? -12.401 2.089 12.452 1.00 98.56 101 VAL A N 1
ATOM 778 C CA . VAL A 1 101 ? -11.608 3.148 11.816 1.00 98.56 101 VAL A CA 1
ATOM 779 C C . VAL A 1 101 ? -11.693 4.433 12.629 1.00 98.56 101 VAL A C 1
ATOM 781 O O . VAL A 1 101 ? -12.783 4.942 12.910 1.00 98.56 101 VAL A O 1
ATOM 784 N N . TYR A 1 102 ? -10.539 4.979 12.995 1.00 98.31 102 TYR A N 1
ATOM 785 C CA . TYR A 1 102 ? -10.418 6.130 13.883 1.00 98.31 102 TYR A CA 1
ATOM 786 C C . TYR A 1 102 ? -9.680 7.272 13.199 1.00 98.31 102 TYR A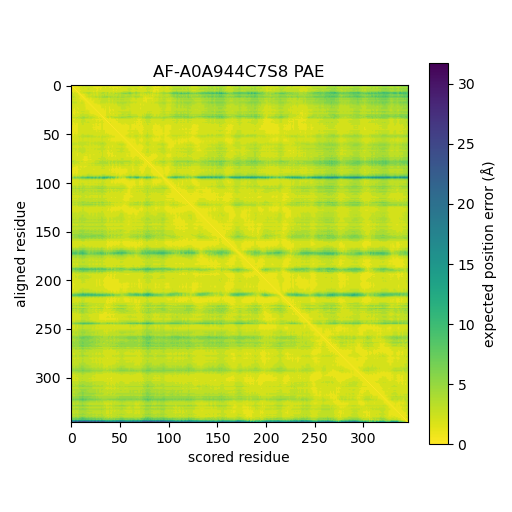 C 1
ATOM 788 O O . TYR A 1 102 ? -8.661 7.056 12.549 1.00 98.31 102 TYR A O 1
ATOM 796 N N . ASN A 1 103 ? -10.179 8.489 13.404 1.00 98.44 103 ASN A N 1
ATOM 797 C CA . ASN A 1 103 ? -9.363 9.681 13.219 1.00 98.44 103 ASN A CA 1
ATOM 798 C C . ASN A 1 103 ? -8.575 9.894 14.515 1.00 98.44 103 ASN A C 1
ATOM 800 O O . ASN A 1 103 ? -9.180 9.976 15.588 1.00 98.44 103 ASN A O 1
ATOM 804 N N . SER A 1 104 ? -7.250 9.938 14.430 1.00 98.00 104 SER A N 1
ATOM 805 C CA . SER A 1 104 ? -6.399 10.246 15.578 1.00 98.00 104 SER A CA 1
ATOM 806 C C . SER A 1 104 ? -6.439 11.739 15.920 1.00 98.00 104 SER A C 1
ATOM 808 O O . SER A 1 104 ? -6.936 12.566 15.153 1.00 98.00 104 SER A O 1
ATOM 810 N N . ALA A 1 105 ? -5.873 12.093 17.077 1.00 97.44 105 ALA A N 1
ATOM 811 C CA . ALA A 1 105 ? -5.385 13.453 17.286 1.00 97.44 105 ALA A CA 1
ATOM 812 C C . ALA A 1 105 ? -4.224 13.751 16.318 1.00 97.44 105 ALA A C 1
ATOM 814 O O . ALA A 1 105 ? -3.668 12.824 15.722 1.00 97.44 105 ALA A O 1
ATOM 815 N N . LEU A 1 106 ? -3.856 15.030 16.200 1.00 97.94 106 LEU A N 1
ATOM 816 C CA . LEU A 1 106 ? -2.758 15.479 15.343 1.00 97.94 106 LEU A CA 1
ATOM 817 C C . LEU A 1 106 ? -1.405 15.146 16.002 1.00 97.94 106 LEU A C 1
ATOM 819 O O . LEU A 1 106 ? -0.827 15.971 16.714 1.00 97.94 106 LEU A O 1
ATOM 823 N N . THR A 1 107 ? -0.998 13.879 15.915 1.00 97.56 107 THR A N 1
ATOM 824 C CA . THR A 1 107 ? 0.206 13.339 16.555 1.00 97.56 107 THR A CA 1
ATOM 825 C C . THR A 1 107 ? 0.660 12.027 15.919 1.00 97.56 107 THR A C 1
ATOM 827 O O . THR A 1 107 ? -0.005 10.995 16.013 1.00 97.56 107 THR A O 1
ATOM 830 N N . GLU A 1 108 ? 1.869 12.030 15.367 1.00 98.31 108 GLU A N 1
ATOM 831 C CA . GLU A 1 108 ? 2.498 10.833 14.816 1.00 98.31 108 GLU A CA 1
ATOM 832 C C . GLU A 1 108 ? 3.209 10.028 15.900 1.00 98.31 108 GLU A C 1
ATOM 834 O O . GLU A 1 108 ? 3.036 8.814 15.976 1.00 98.31 108 GLU A O 1
ATOM 839 N N . TYR A 1 109 ? 3.972 10.693 16.775 1.00 98.44 109 TYR A N 1
ATOM 840 C CA . TYR A 1 109 ? 4.743 10.029 17.832 1.00 98.44 109 TYR A CA 1
ATOM 841 C C . TYR A 1 109 ? 3.851 9.202 18.765 1.00 98.44 109 TYR A C 1
ATOM 843 O O . TYR A 1 109 ? 4.062 8.003 18.945 1.00 98.44 109 TYR A O 1
ATOM 851 N N . ALA A 1 110 ? 2.840 9.840 19.366 1.00 98.25 110 ALA A N 1
ATOM 852 C CA . ALA A 1 110 ? 1.980 9.172 20.335 1.00 98.25 110 ALA A CA 1
ATOM 853 C C . ALA A 1 110 ? 1.003 8.211 19.646 1.00 98.25 110 ALA A C 1
ATOM 855 O O . ALA A 1 110 ? 0.750 7.131 20.174 1.00 98.25 110 ALA A O 1
ATOM 856 N N . GLY A 1 111 ? 0.495 8.580 18.465 1.00 98.25 111 GLY A N 1
ATOM 857 C CA . GLY A 1 111 ? -0.404 7.742 17.676 1.00 98.25 111 GLY A CA 1
ATOM 858 C C . GLY A 1 111 ? 0.253 6.430 17.254 1.00 98.25 111 GLY A C 1
ATOM 859 O O . GLY A 1 111 ? -0.230 5.358 17.613 1.00 98.25 111 GLY A O 1
ATOM 860 N N . MET A 1 112 ? 1.414 6.497 16.595 1.00 98.75 112 MET A N 1
ATOM 861 C CA . MET A 1 112 ? 2.150 5.303 16.172 1.00 98.75 112 MET A CA 1
ATOM 862 C C . MET A 1 112 ? 2.608 4.455 17.367 1.00 98.75 112 MET A C 1
ATOM 864 O O . MET A 1 112 ? 2.498 3.231 17.325 1.00 98.75 112 MET A O 1
ATOM 868 N N . GLY A 1 113 ? 3.082 5.086 18.448 1.00 98.69 113 GLY A N 1
ATOM 869 C CA . GLY A 1 113 ? 3.473 4.376 19.669 1.00 98.69 113 GLY A CA 1
ATOM 870 C C . GLY A 1 113 ? 2.305 3.633 20.326 1.00 98.69 113 GLY A C 1
ATOM 871 O O . GLY A 1 113 ? 2.465 2.495 20.771 1.00 98.69 113 GLY A O 1
ATOM 872 N N . PHE A 1 114 ? 1.114 4.240 20.336 1.00 98.75 114 PHE A N 1
ATOM 873 C CA . PHE A 1 114 ? -0.102 3.592 20.821 1.00 98.75 114 PHE A CA 1
ATOM 874 C C . PHE A 1 114 ? -0.472 2.380 19.961 1.00 98.75 114 PHE A C 1
ATOM 876 O O . PHE A 1 114 ? -0.723 1.305 20.504 1.00 98.75 114 PHE A O 1
ATOM 883 N N . GLU A 1 115 ? -0.472 2.523 18.632 1.00 98.75 115 GLU A N 1
ATOM 884 C CA . GLU A 1 115 ? -0.812 1.414 17.733 1.00 98.75 115 GLU A CA 1
ATOM 885 C C . GLU A 1 115 ? 0.212 0.272 17.802 1.00 98.75 115 GLU A C 1
ATOM 887 O O . GLU A 1 115 ? -0.179 -0.896 17.806 1.00 98.75 115 GLU A O 1
ATOM 892 N N . TYR A 1 116 ? 1.506 0.575 17.964 1.00 98.75 116 TYR A N 1
ATOM 893 C CA . TYR A 1 116 ? 2.521 -0.441 18.259 1.00 98.75 116 TYR A CA 1
ATOM 894 C C . TYR A 1 116 ? 2.180 -1.205 19.548 1.00 98.75 116 TYR A C 1
ATOM 896 O O . TYR A 1 116 ? 2.084 -2.433 19.532 1.00 98.75 116 TYR A O 1
ATOM 904 N N . GLY A 1 117 ? 1.901 -0.497 20.647 1.00 98.50 117 GLY A N 1
ATOM 905 C CA . GLY A 1 117 ? 1.491 -1.117 21.910 1.00 98.50 117 GLY A CA 1
ATOM 906 C C . GLY A 1 117 ? 0.215 -1.960 21.788 1.00 98.50 117 GLY A C 1
ATOM 907 O O . GLY A 1 117 ? 0.124 -3.030 22.391 1.00 98.50 117 GLY A O 1
ATOM 908 N N . TYR A 1 118 ? -0.743 -1.537 20.956 1.00 98.62 118 TYR A N 1
ATOM 909 C CA . TYR A 1 118 ? -1.963 -2.302 20.691 1.00 98.62 118 TYR A CA 1
ATOM 910 C C . TYR A 1 118 ? -1.647 -3.675 20.085 1.00 98.62 118 TYR A C 1
ATOM 912 O O . TYR A 1 118 ? -2.230 -4.674 20.505 1.00 98.62 118 TYR A O 1
ATOM 920 N N . THR A 1 119 ? -0.696 -3.749 19.145 1.00 98.19 119 THR A N 1
ATOM 921 C CA . THR A 1 119 ? -0.300 -5.030 18.525 1.00 98.19 119 THR A CA 1
ATOM 922 C C . THR A 1 119 ? 0.338 -6.012 19.501 1.00 98.19 119 THR A C 1
ATOM 924 O O . THR A 1 119 ? 0.206 -7.218 19.312 1.00 98.19 119 THR A O 1
ATOM 927 N N . LEU A 1 120 ? 0.988 -5.514 20.556 1.00 97.00 120 LEU A N 1
ATOM 928 C CA . LEU A 1 120 ? 1.540 -6.355 21.619 1.00 97.00 120 LEU A CA 1
ATOM 929 C C . LEU A 1 120 ? 0.430 -6.884 22.533 1.00 97.00 120 LEU A C 1
ATOM 931 O O . LEU A 1 120 ? 0.424 -8.056 22.898 1.00 97.00 120 LEU A O 1
ATOM 935 N N . GLY A 1 121 ? -0.533 -6.023 22.881 1.00 97.00 121 GLY A N 1
ATOM 936 C CA . GLY A 1 121 ? -1.655 -6.384 23.749 1.00 97.00 121 GLY A CA 1
ATOM 937 C C . GLY A 1 121 ? -2.687 -7.303 23.087 1.00 97.00 121 GLY A C 1
ATOM 938 O O . GLY A 1 121 ? -3.356 -8.067 23.780 1.00 97.00 121 GLY A O 1
ATOM 939 N N . ASN A 1 122 ? -2.824 -7.243 21.760 1.00 96.31 122 ASN A N 1
ATOM 940 C CA . ASN A 1 122 ? -3.707 -8.109 20.985 1.00 96.31 122 ASN A CA 1
ATOM 941 C C . ASN A 1 122 ? -3.025 -8.557 19.683 1.00 96.31 122 ASN A C 1
ATOM 943 O O . ASN A 1 122 ? -3.169 -7.920 18.639 1.00 96.31 122 ASN A O 1
ATOM 947 N N . GLN A 1 123 ? -2.315 -9.684 19.750 1.00 94.00 123 GLN A N 1
ATOM 948 C CA . GLN A 1 123 ? -1.548 -10.236 18.625 1.00 94.00 123 GLN A CA 1
ATOM 949 C C . GLN A 1 123 ? -2.419 -10.755 17.463 1.00 94.00 123 GLN A C 1
ATOM 951 O O . GLN A 1 123 ? -1.923 -10.932 16.346 1.00 94.00 123 GLN A O 1
ATOM 956 N N . ASP A 1 124 ? -3.714 -10.985 17.705 1.00 94.00 124 ASP A N 1
ATOM 957 C CA . ASP A 1 124 ? -4.671 -11.421 16.684 1.00 94.00 124 ASP A CA 1
ATOM 958 C C . ASP A 1 124 ? -5.326 -10.257 15.930 1.00 94.00 124 ASP A C 1
ATOM 960 O O . ASP A 1 124 ? -5.903 -10.464 14.851 1.00 94.00 124 ASP A O 1
ATOM 964 N N . ALA A 1 125 ? -5.230 -9.036 16.464 1.00 97.56 125 ALA A N 1
ATOM 965 C CA . ALA A 1 125 ? -5.744 -7.848 15.805 1.00 97.56 125 ALA A CA 1
ATOM 966 C C . ALA A 1 125 ? -4.899 -7.474 14.580 1.00 97.56 125 ALA A C 1
ATOM 968 O O . ALA A 1 125 ? -3.672 -7.562 14.571 1.00 97.56 125 ALA A O 1
ATOM 969 N N . VAL A 1 126 ? -5.575 -6.991 13.541 1.00 98.62 126 VAL A N 1
ATOM 970 C CA . VAL A 1 126 ? -4.941 -6.370 12.378 1.00 98.62 126 VAL A CA 1
ATOM 971 C C . VAL A 1 126 ? -4.915 -4.873 12.632 1.00 98.62 126 VAL A C 1
ATOM 973 O O . VAL A 1 126 ? -5.964 -4.235 12.605 1.00 98.62 126 VAL A O 1
ATOM 976 N N . VAL A 1 127 ? -3.737 -4.317 12.906 1.00 98.81 127 VAL A N 1
ATOM 977 C CA . VAL A 1 127 ? -3.583 -2.910 13.298 1.00 98.81 127 VAL A CA 1
ATOM 978 C C . VAL A 1 127 ? -2.787 -2.160 12.240 1.00 98.81 127 VAL A C 1
ATOM 980 O O . VAL A 1 127 ? -1.664 -2.545 11.913 1.00 98.81 127 VAL A O 1
ATOM 983 N N . ALA A 1 128 ? -3.367 -1.080 11.725 1.00 98.88 128 ALA A N 1
ATOM 984 C CA . ALA A 1 128 ? -2.745 -0.194 10.756 1.00 98.88 128 ALA A CA 1
ATOM 985 C C . ALA A 1 128 ? -2.716 1.253 11.263 1.00 98.88 128 ALA A C 1
ATOM 987 O O . ALA A 1 128 ? -3.746 1.795 11.671 1.00 98.88 128 ALA A O 1
ATOM 988 N N . TRP A 1 129 ? -1.539 1.872 11.181 1.00 98.88 129 TRP A N 1
ATOM 989 C CA . TRP A 1 129 ? -1.331 3.305 11.351 1.00 98.88 129 TRP A CA 1
ATOM 990 C C . TRP A 1 129 ? -1.115 3.958 9.983 1.00 98.88 129 TRP A C 1
ATOM 992 O O . TRP A 1 129 ? -0.209 3.568 9.244 1.00 98.88 129 TRP A O 1
ATOM 1002 N N . GLU A 1 130 ? -1.930 4.952 9.641 1.00 98.88 130 GLU A N 1
ATOM 1003 C CA . GLU A 1 130 ? -1.785 5.749 8.423 1.00 98.88 130 GLU A CA 1
ATOM 1004 C C . GLU A 1 130 ? -1.275 7.154 8.756 1.00 98.88 130 GLU A C 1
ATOM 1006 O O . GLU A 1 130 ? -1.900 7.899 9.508 1.00 98.88 130 GLU A O 1
ATOM 1011 N N . ALA A 1 131 ? -0.148 7.535 8.154 1.00 98.56 131 ALA A N 1
ATOM 1012 C CA . ALA A 1 131 ? 0.309 8.920 8.186 1.00 98.56 131 ALA A CA 1
ATOM 1013 C C . ALA A 1 131 ? -0.482 9.758 7.168 1.00 98.56 131 ALA A C 1
ATOM 1015 O O . ALA A 1 131 ? -0.791 9.272 6.078 1.00 98.56 131 ALA A O 1
ATOM 1016 N N . GLN A 1 132 ? -0.764 11.031 7.476 1.00 97.25 132 GLN A N 1
ATOM 1017 C CA . GLN A 1 132 ? -1.498 11.903 6.549 1.00 97.25 132 GLN A CA 1
ATOM 1018 C C . GLN A 1 132 ? -0.764 12.032 5.201 1.00 97.25 132 GLN A C 1
ATOM 1020 O O . GLN A 1 132 ? -1.365 11.852 4.140 1.00 97.25 132 GLN A O 1
ATOM 1025 N N . PHE A 1 133 ? 0.547 12.271 5.270 1.00 98.19 133 PHE A N 1
ATOM 1026 C CA . PHE A 1 133 ? 1.529 12.056 4.212 1.00 98.19 133 PHE A CA 1
ATOM 1027 C C . PHE A 1 133 ? 2.679 11.242 4.801 1.00 98.19 133 PHE A C 1
ATOM 1029 O O . PHE A 1 133 ? 2.988 11.374 5.985 1.00 98.19 133 PHE A O 1
ATOM 1036 N N . GLY A 1 134 ? 3.329 10.405 3.993 1.00 98.19 134 GLY A N 1
ATOM 1037 C CA . GLY A 1 134 ? 4.419 9.566 4.482 1.00 98.19 134 GLY A CA 1
ATOM 1038 C C . GLY A 1 134 ? 5.607 10.371 5.015 1.00 98.19 134 GLY A C 1
ATOM 1039 O O . GLY A 1 134 ? 6.298 9.903 5.915 1.00 98.19 134 GLY A O 1
ATOM 1040 N N . ASP A 1 135 ? 5.812 11.592 4.512 1.00 98.25 135 ASP A N 1
ATOM 1041 C CA . ASP A 1 135 ? 6.840 12.534 4.961 1.00 98.25 135 ASP A CA 1
ATOM 1042 C C . ASP A 1 135 ? 6.763 12.803 6.482 1.00 98.25 135 ASP A C 1
ATOM 1044 O O . ASP A 1 135 ? 7.800 12.912 7.140 1.00 98.25 135 ASP A O 1
ATOM 1048 N N . PHE A 1 136 ? 5.550 12.832 7.055 1.00 98.31 136 PHE A N 1
ATOM 1049 C CA . PHE A 1 136 ? 5.299 13.148 8.470 1.00 98.31 136 PHE A CA 1
ATOM 1050 C C . PHE A 1 136 ? 5.565 11.983 9.429 1.00 98.31 136 PHE A C 1
ATOM 1052 O O . PHE A 1 136 ? 5.645 12.180 10.641 1.00 98.31 136 PHE A O 1
ATOM 1059 N N . ALA A 1 137 ? 5.801 10.768 8.918 1.00 98.00 137 ALA A N 1
ATOM 1060 C CA . ALA A 1 137 ? 6.206 9.639 9.759 1.00 98.00 137 ALA A CA 1
ATOM 1061 C C . ALA A 1 137 ? 7.514 9.913 10.529 1.00 98.00 137 ALA A C 1
ATOM 1063 O O . ALA A 1 137 ? 7.774 9.287 11.558 1.00 98.00 137 ALA A O 1
ATOM 1064 N N . ASN A 1 138 ? 8.310 10.890 10.079 1.00 97.94 138 ASN A N 1
ATOM 1065 C CA . ASN A 1 138 ? 9.490 11.379 10.788 1.00 97.94 138 ASN A CA 1
ATOM 1066 C C . ASN A 1 138 ? 9.186 11.917 12.204 1.00 97.94 138 ASN A C 1
ATOM 1068 O O . ASN A 1 138 ? 10.058 11.837 13.068 1.00 97.94 138 ASN A O 1
ATOM 1072 N N . GLY A 1 139 ? 7.969 12.399 12.481 1.00 98.19 1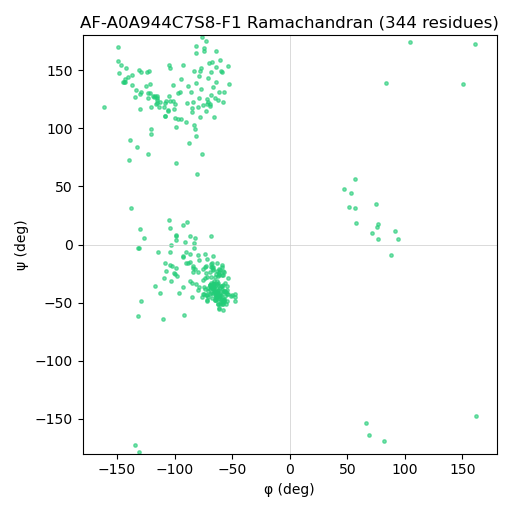39 GLY A N 1
ATOM 1073 C CA . GLY A 1 139 ? 7.546 12.820 13.819 1.00 98.19 139 GLY A CA 1
ATOM 1074 C C . GLY A 1 139 ? 7.544 11.667 14.827 1.00 98.19 139 GLY A C 1
ATOM 1075 O O . GLY A 1 139 ? 7.706 11.886 16.025 1.00 98.19 139 GLY A O 1
ATOM 1076 N N . ALA A 1 140 ? 7.441 10.427 14.343 1.00 98.56 140 ALA A N 1
ATOM 1077 C CA . ALA A 1 140 ? 7.475 9.203 15.134 1.00 98.56 140 ALA A CA 1
ATOM 1078 C C . ALA A 1 140 ? 8.805 8.438 15.018 1.00 98.56 140 ALA A C 1
ATOM 1080 O O . ALA A 1 140 ? 8.841 7.241 15.299 1.00 98.56 140 ALA A O 1
ATOM 1081 N N . GLN A 1 141 ? 9.906 9.090 14.620 1.00 98.75 141 GLN A N 1
ATOM 1082 C CA . GLN A 1 141 ? 11.168 8.395 14.328 1.00 98.75 141 GLN A CA 1
ATOM 1083 C C . GLN A 1 141 ? 11.665 7.518 15.486 1.00 98.75 141 GLN A C 1
ATOM 1085 O O . GLN A 1 141 ? 12.090 6.395 15.255 1.00 98.75 141 GLN A O 1
ATOM 1090 N N . THR A 1 142 ? 11.537 7.966 16.738 1.00 98.50 142 THR A N 1
ATOM 1091 C CA . THR A 1 142 ? 11.915 7.146 17.902 1.00 98.50 142 THR A CA 1
ATOM 1092 C C . THR A 1 142 ? 11.089 5.863 18.009 1.00 98.50 142 THR A C 1
ATOM 1094 O O . THR A 1 142 ? 11.619 4.836 18.417 1.00 98.50 142 THR A O 1
ATOM 1097 N N . ILE A 1 143 ? 9.805 5.889 17.635 1.00 98.75 143 ILE A N 1
ATOM 1098 C CA . ILE A 1 143 ? 8.968 4.681 17.605 1.00 98.75 143 ILE A CA 1
ATOM 1099 C C . ILE A 1 143 ? 9.452 3.736 16.501 1.00 98.75 143 ILE A C 1
ATOM 1101 O O . ILE A 1 143 ? 9.560 2.530 16.717 1.00 98.75 143 ILE A O 1
ATOM 1105 N N . ILE A 1 144 ? 9.796 4.284 15.334 1.00 98.81 144 ILE A N 1
ATOM 1106 C CA . ILE A 1 144 ? 10.314 3.509 14.203 1.00 98.81 144 ILE A CA 1
ATOM 1107 C C . ILE A 1 144 ? 11.643 2.823 14.576 1.00 98.81 144 ILE A C 1
ATOM 1109 O O . ILE A 1 144 ? 11.784 1.607 14.423 1.00 98.81 144 ILE A O 1
ATOM 1113 N N . ASP A 1 145 ? 12.595 3.581 15.115 1.00 98.56 145 ASP A N 1
ATOM 1114 C CA . ASP A 1 145 ? 13.956 3.113 15.403 1.00 98.56 145 ASP A CA 1
ATOM 1115 C C . ASP A 1 145 ? 13.986 2.154 16.600 1.00 98.56 145 ASP A C 1
ATOM 1117 O O . ASP A 1 145 ? 14.563 1.069 16.538 1.00 98.56 145 ASP A O 1
ATOM 1121 N N . GLU A 1 146 ? 13.323 2.517 17.698 1.00 98.19 146 GLU A N 1
ATOM 1122 C CA . GLU A 1 146 ? 13.465 1.788 18.959 1.00 98.19 146 GLU A CA 1
ATOM 1123 C C . GLU A 1 146 ? 12.428 0.682 19.159 1.00 98.19 146 GLU A C 1
ATOM 1125 O O . GLU A 1 146 ? 12.569 -0.100 20.098 1.00 98.19 146 GLU A O 1
ATOM 1130 N N . TYR A 1 147 ? 11.400 0.590 18.316 1.00 98.38 147 TYR A N 1
ATOM 1131 C CA . TYR A 1 147 ? 10.341 -0.408 18.483 1.00 98.38 147 TYR A CA 1
ATOM 1132 C C . TYR A 1 147 ? 10.040 -1.140 17.182 1.00 98.38 147 TYR A C 1
ATOM 1134 O O . TYR A 1 147 ? 10.263 -2.346 17.106 1.00 98.38 147 TYR A O 1
ATOM 1142 N N . VAL A 1 148 ? 9.596 -0.430 16.141 1.00 98.31 148 VAL A N 1
ATOM 1143 C CA . VAL A 1 148 ? 9.166 -1.061 14.879 1.00 98.31 148 VAL A CA 1
ATOM 1144 C C . VAL A 1 148 ? 10.305 -1.856 14.236 1.00 98.31 148 VAL A C 1
ATOM 1146 O O . VAL A 1 148 ? 10.117 -3.003 13.854 1.00 98.31 148 VAL A O 1
ATOM 1149 N N . SER A 1 149 ? 11.497 -1.276 14.132 1.00 98.19 149 SER A N 1
ATOM 1150 C CA . SER A 1 149 ? 12.623 -1.928 13.450 1.00 98.19 149 SER A CA 1
ATOM 1151 C C . SER A 1 149 ? 13.417 -2.905 14.324 1.00 98.19 149 SER A C 1
ATOM 1153 O O . SER A 1 149 ? 14.079 -3.793 13.788 1.00 98.19 149 SER A O 1
ATOM 1155 N N . SER A 1 150 ? 13.375 -2.757 15.653 1.00 97.69 150 SER A N 1
ATOM 1156 C CA . SER A 1 150 ? 14.332 -3.410 16.561 1.00 97.69 150 SER A CA 1
ATOM 1157 C C . SER A 1 150 ? 13.712 -4.140 17.759 1.00 97.69 150 SER A C 1
ATOM 1159 O O . SER A 1 150 ? 14.444 -4.781 18.515 1.00 97.69 150 SER A O 1
ATOM 1161 N N . GLY A 1 151 ? 12.387 -4.096 17.941 1.00 97.50 151 GLY A N 1
ATOM 1162 C CA . GLY A 1 151 ? 11.704 -4.688 19.097 1.00 97.50 151 GLY A CA 1
ATOM 1163 C C . GLY A 1 151 ? 11.925 -6.197 19.244 1.00 97.50 151 GLY A C 1
ATOM 1164 O O . GLY A 1 151 ? 12.269 -6.666 20.331 1.00 97.50 151 GLY A O 1
ATOM 1165 N N . GLU A 1 152 ? 11.831 -6.945 18.141 1.00 96.81 152 GLU A N 1
ATOM 1166 C CA . GLU A 1 152 ? 12.062 -8.397 18.134 1.00 96.81 152 GLU A CA 1
ATOM 1167 C C . GLU A 1 152 ? 13.513 -8.729 18.504 1.00 96.81 152 GLU A C 1
ATOM 1169 O O . GLU A 1 152 ? 13.757 -9.576 19.358 1.00 96.81 152 GLU A O 1
ATOM 1174 N N . ALA A 1 153 ? 14.486 -8.025 17.923 1.00 96.81 153 ALA A N 1
ATOM 1175 C CA . ALA A 1 153 ? 15.902 -8.278 18.183 1.00 96.81 153 ALA A CA 1
ATOM 1176 C C . ALA A 1 153 ? 16.311 -7.924 19.623 1.00 96.81 153 ALA A C 1
ATOM 1178 O O . ALA A 1 153 ? 17.124 -8.622 20.228 1.00 96.81 153 ALA A O 1
ATOM 1179 N N . LYS A 1 154 ? 15.756 -6.841 20.184 1.00 97.12 154 LYS A N 1
ATOM 1180 C CA . LYS A 1 154 ? 16.099 -6.376 21.537 1.00 97.12 154 LYS A CA 1
ATOM 1181 C C . LYS A 1 154 ? 15.402 -7.167 22.638 1.00 97.12 154 LYS A C 1
ATOM 1183 O O . LYS A 1 154 ? 16.007 -7.402 23.683 1.00 97.12 154 LYS A O 1
ATOM 1188 N N . TRP A 1 155 ? 14.137 -7.531 22.433 1.00 97.38 155 TRP A N 1
ATOM 1189 C CA . TRP A 1 155 ? 13.273 -8.034 23.507 1.00 97.38 155 TRP A CA 1
ATOM 1190 C C . TRP A 1 155 ? 12.536 -9.332 23.165 1.00 97.38 155 TRP A C 1
ATOM 1192 O O . TRP A 1 155 ? 11.841 -9.866 24.021 1.00 97.38 155 TRP A O 1
ATOM 1202 N N . GLY A 1 156 ? 12.673 -9.852 21.944 1.00 95.44 156 GLY A N 1
ATOM 1203 C CA . GLY A 1 156 ? 11.865 -10.974 21.458 1.00 95.44 156 GLY A CA 1
ATOM 1204 C C . GLY A 1 156 ? 10.406 -10.598 21.179 1.00 95.44 156 GLY A C 1
ATOM 1205 O O . GLY A 1 156 ? 9.587 -11.483 20.945 1.00 95.44 156 GLY A O 1
ATOM 1206 N N . GLU A 1 157 ? 10.073 -9.304 21.204 1.00 95.44 157 GLU A N 1
ATOM 1207 C CA . GLU A 1 157 ? 8.706 -8.810 21.045 1.00 95.44 157 GLU A CA 1
ATOM 1208 C C . GLU A 1 157 ? 8.341 -8.673 19.566 1.00 95.44 157 GLU A C 1
ATOM 1210 O O . GLU A 1 157 ? 8.892 -7.848 18.836 1.00 95.44 157 GLU A O 1
ATOM 1215 N N . THR A 1 158 ? 7.388 -9.488 19.124 1.00 95.50 158 THR A N 1
ATOM 1216 C CA . THR A 1 158 ? 6.871 -9.476 17.754 1.00 95.50 158 THR A CA 1
ATOM 1217 C C . THR A 1 158 ? 5.707 -8.500 17.613 1.00 95.50 158 THR A C 1
ATOM 1219 O O . THR A 1 158 ? 4.788 -8.515 18.431 1.00 95.50 158 THR A O 1
ATOM 1222 N N . SER A 1 159 ? 5.683 -7.711 16.537 1.00 97.50 159 SER A N 1
ATOM 1223 C CA . SER A 1 159 ? 4.598 -6.770 16.238 1.00 97.50 159 SER A CA 1
ATOM 1224 C C . SER A 1 159 ? 4.088 -6.960 14.814 1.00 97.50 159 SER A C 1
ATOM 1226 O O . SER A 1 159 ? 4.854 -6.982 13.856 1.00 97.50 159 SER A O 1
ATOM 1228 N N . GLY A 1 160 ? 2.766 -7.056 14.670 1.00 97.69 160 GLY A N 1
ATOM 1229 C CA . GLY A 1 160 ? 2.080 -7.072 13.378 1.00 97.69 160 GLY A CA 1
ATOM 1230 C C . GLY A 1 160 ? 1.690 -5.684 12.863 1.00 97.69 160 GLY A C 1
ATOM 1231 O O . GLY A 1 160 ? 0.780 -5.605 12.040 1.00 97.69 160 GLY A O 1
ATOM 1232 N N . LEU A 1 161 ? 2.301 -4.598 13.355 1.00 98.75 161 LEU A N 1
ATOM 1233 C CA . LEU A 1 161 ? 1.915 -3.235 12.979 1.00 98.75 161 LEU A CA 1
ATOM 1234 C C . LEU A 1 161 ? 2.096 -2.998 11.474 1.00 98.75 161 LEU A C 1
ATOM 1236 O O . LEU A 1 161 ? 3.155 -3.280 10.913 1.00 98.75 161 LEU A O 1
ATOM 1240 N N . ILE A 1 162 ? 1.064 -2.446 10.838 1.00 98.94 162 ILE A N 1
ATOM 1241 C CA . ILE A 1 162 ? 1.098 -1.996 9.446 1.00 98.94 162 ILE A CA 1
ATOM 1242 C C . ILE A 1 162 ? 1.259 -0.473 9.434 1.00 98.94 162 ILE A C 1
ATOM 1244 O O . ILE A 1 162 ? 0.431 0.238 9.998 1.00 98.94 162 ILE A O 1
ATOM 1248 N N . LEU A 1 163 ? 2.291 0.040 8.772 1.00 98.94 163 LEU A N 1
ATOM 1249 C CA . LEU A 1 163 ? 2.469 1.463 8.495 1.00 98.94 163 LEU A CA 1
ATOM 1250 C C . LEU A 1 163 ? 2.043 1.750 7.054 1.00 98.94 163 LEU A C 1
ATOM 1252 O O . LEU A 1 163 ? 2.654 1.242 6.115 1.00 98.94 163 LEU A O 1
ATOM 1256 N N . LEU A 1 164 ? 1.007 2.569 6.876 1.00 98.94 164 LEU A N 1
ATOM 1257 C CA . LEU A 1 164 ? 0.544 3.054 5.576 1.00 98.94 164 LEU A CA 1
ATOM 1258 C C . LEU A 1 164 ? 1.078 4.474 5.366 1.00 98.94 164 LEU A C 1
ATOM 1260 O O . LEU A 1 164 ? 0.654 5.411 6.044 1.00 98.94 164 LEU A O 1
ATOM 1264 N N . LEU A 1 165 ? 2.032 4.627 4.450 1.00 98.88 165 LEU A N 1
ATOM 1265 C CA . LEU A 1 165 ? 2.801 5.858 4.273 1.00 98.88 165 LEU A CA 1
ATOM 1266 C C . LEU A 1 165 ? 2.612 6.418 2.856 1.00 98.88 165 LEU A C 1
ATOM 1268 O O . LEU A 1 165 ? 3.280 5.945 1.932 1.00 98.88 165 LEU A O 1
ATOM 1272 N N . PRO A 1 166 ? 1.741 7.428 2.658 1.00 98.62 166 PRO A N 1
ATOM 1273 C CA . PRO A 1 166 ? 1.520 8.010 1.340 1.00 98.62 166 PRO A CA 1
ATOM 1274 C C . PRO A 1 166 ? 2.809 8.555 0.715 1.00 98.62 166 PRO A C 1
ATOM 1276 O O . PRO A 1 166 ? 3.467 9.427 1.279 1.00 98.62 166 PRO A O 1
ATOM 1279 N N . HIS A 1 167 ? 3.153 8.065 -0.472 1.00 98.56 167 HIS A N 1
ATOM 1280 C CA . HIS A 1 167 ? 4.423 8.299 -1.150 1.00 98.56 167 HIS A CA 1
ATOM 1281 C C . HIS A 1 167 ? 4.207 8.592 -2.647 1.00 98.56 167 HIS A C 1
ATOM 1283 O O . HIS A 1 167 ? 3.299 8.053 -3.283 1.00 98.56 167 HIS A O 1
ATOM 1289 N N . GLY A 1 168 ? 5.042 9.460 -3.225 1.00 96.69 168 GLY A N 1
ATOM 1290 C CA . GLY A 1 168 ? 5.155 9.657 -4.674 1.00 96.69 168 GLY A CA 1
ATOM 1291 C C . GLY A 1 168 ? 5.565 11.078 -5.066 1.00 96.69 168 GLY A C 1
ATOM 1292 O O . GLY A 1 168 ? 5.030 12.054 -4.531 1.00 96.69 168 GLY A O 1
ATOM 1293 N N . TYR A 1 169 ? 6.464 11.211 -6.044 1.00 96.31 169 TYR A N 1
ATOM 1294 C CA . TYR A 1 169 ? 6.917 12.511 -6.546 1.00 96.31 169 TYR A CA 1
ATOM 1295 C C . TYR A 1 169 ? 5.940 13.067 -7.588 1.00 96.31 169 TYR A C 1
ATOM 1297 O O . TYR A 1 169 ? 5.897 12.624 -8.735 1.00 96.31 169 TYR A O 1
ATOM 1305 N N . GLU A 1 170 ? 5.124 14.037 -7.166 1.00 93.75 170 GLU A N 1
ATOM 1306 C CA . GLU A 1 170 ? 3.985 14.567 -7.944 1.00 93.75 170 GLU A CA 1
ATOM 1307 C C . GLU A 1 170 ? 3.974 16.103 -8.021 1.00 93.75 170 GLU A C 1
ATOM 1309 O O . GLU A 1 170 ? 2.970 16.713 -8.381 1.00 93.75 170 GLU A O 1
ATOM 1314 N N . GLY A 1 171 ? 5.084 16.748 -7.650 1.00 92.44 171 GLY A N 1
ATOM 1315 C CA . GLY A 1 171 ? 5.219 18.207 -7.701 1.00 92.44 171 GLY A CA 1
ATOM 1316 C C . GLY A 1 171 ? 4.488 18.965 -6.587 1.00 92.44 171 GLY A C 1
ATOM 1317 O O . GLY A 1 171 ? 4.337 20.178 -6.690 1.00 92.44 171 GLY A O 1
ATOM 1318 N N . GLN A 1 172 ? 4.060 18.285 -5.516 1.00 90.38 172 GLN A N 1
ATOM 1319 C CA . GLN A 1 172 ? 3.355 18.899 -4.376 1.00 90.38 172 GLN A CA 1
ATOM 1320 C C . GLN A 1 172 ? 4.292 19.548 -3.335 1.00 90.38 172 GLN A C 1
ATOM 1322 O O . GLN A 1 172 ? 3.829 20.104 -2.344 1.00 90.38 172 GLN A O 1
ATOM 1327 N N . GLY A 1 173 ? 5.608 19.513 -3.565 1.00 91.50 173 GLY A N 1
ATOM 1328 C CA . GLY A 1 173 ? 6.615 20.112 -2.687 1.00 91.50 173 GLY A CA 1
ATOM 1329 C C . GLY A 1 173 ? 7.385 19.094 -1.833 1.00 91.50 173 GLY A C 1
ATOM 1330 O O . GLY A 1 173 ? 7.098 17.896 -1.882 1.00 91.50 173 GLY A O 1
ATOM 1331 N N . PRO A 1 174 ? 8.402 19.561 -1.086 1.00 88.81 174 PRO A N 1
ATOM 1332 C CA . PRO A 1 174 ? 9.380 18.703 -0.412 1.00 88.81 174 PRO A CA 1
ATOM 1333 C C . PRO A 1 174 ? 8.817 17.869 0.746 1.00 88.81 174 PRO A C 1
ATOM 1335 O O . PRO A 1 174 ? 9.352 16.793 0.982 1.00 88.81 174 PRO A O 1
ATOM 1338 N N . ASP A 1 175 ? 7.754 18.337 1.409 1.00 90.50 175 ASP A N 1
ATOM 1339 C CA . ASP A 1 175 ? 7.138 17.678 2.579 1.00 90.50 175 ASP A CA 1
ATOM 1340 C C . ASP A 1 175 ? 5.826 16.945 2.241 1.00 90.50 175 ASP A C 1
ATOM 1342 O O . ASP A 1 175 ? 5.033 16.620 3.117 1.00 90.50 175 ASP A O 1
ATOM 1346 N N . HIS A 1 176 ? 5.563 16.735 0.951 1.00 95.88 176 HIS A N 1
ATOM 1347 C CA . HIS A 1 176 ? 4.370 16.043 0.455 1.00 95.88 176 HIS A CA 1
ATOM 1348 C C . HIS A 1 176 ? 4.737 15.088 -0.681 1.00 95.88 176 HIS A C 1
ATOM 1350 O O . HIS A 1 176 ? 3.954 14.899 -1.619 1.00 95.88 176 HIS A O 1
ATOM 1356 N N . SER A 1 177 ? 5.947 14.525 -0.652 1.00 95.94 177 SER A N 1
ATOM 1357 C CA . SER A 1 177 ? 6.497 13.716 -1.744 1.00 95.94 177 SER A CA 1
ATOM 1358 C C . SER A 1 177 ? 7.025 12.371 -1.264 1.00 95.94 177 SER A C 1
ATOM 1360 O O . SER A 1 177 ? 6.679 11.355 -1.868 1.00 95.94 177 SER A O 1
ATOM 1362 N N . SER A 1 178 ? 7.834 12.346 -0.205 1.00 97.69 178 SER A N 1
ATOM 1363 C CA . SER A 1 178 ? 8.657 11.192 0.138 1.00 97.69 178 SER A CA 1
ATOM 1364 C C . SER A 1 178 ? 8.514 10.769 1.593 1.00 97.69 178 SER A C 1
ATOM 1366 O O . SER A 1 178 ? 9.000 11.412 2.520 1.00 97.69 178 SER A O 1
ATOM 1368 N N . ALA A 1 179 ? 7.996 9.556 1.758 1.00 98.25 179 ALA A N 1
ATOM 1369 C CA . ALA A 1 179 ? 8.049 8.792 2.999 1.00 98.25 179 ALA A CA 1
ATOM 1370 C C . ALA A 1 179 ? 9.456 8.295 3.403 1.00 98.25 179 ALA A C 1
ATOM 1372 O O . ALA A 1 179 ? 9.565 7.508 4.339 1.00 98.25 179 ALA A O 1
ATOM 1373 N N . ARG A 1 180 ? 10.527 8.706 2.700 1.00 98.56 180 ARG A N 1
ATOM 1374 C CA . ARG A 1 180 ? 11.922 8.311 2.980 1.00 98.56 180 ARG A CA 1
ATOM 1375 C C . ARG A 1 180 ? 12.127 6.792 2.967 1.00 98.56 180 ARG A C 1
ATOM 1377 O O . ARG A 1 180 ? 12.600 6.215 3.948 1.00 98.56 180 ARG A O 1
ATOM 1384 N N . ILE A 1 181 ? 11.768 6.144 1.853 1.00 98.81 181 ILE A N 1
ATOM 1385 C CA . ILE A 1 181 ? 11.896 4.685 1.660 1.00 98.81 181 ILE A CA 1
ATOM 1386 C C . ILE A 1 181 ? 13.283 4.184 2.074 1.00 98.81 181 ILE A C 1
ATOM 1388 O O . ILE A 1 181 ? 13.404 3.184 2.782 1.00 98.81 181 ILE A O 1
ATOM 1392 N N . GLU A 1 182 ? 14.321 4.927 1.696 1.00 98.62 182 GLU A N 1
ATOM 1393 C CA . GLU A 1 182 ? 15.718 4.634 1.995 1.00 98.62 182 GLU A CA 1
ATOM 1394 C C . GLU A 1 182 ? 15.999 4.475 3.495 1.00 98.62 182 GLU A C 1
ATOM 1396 O O . GLU A 1 182 ? 16.828 3.652 3.873 1.00 98.62 182 GLU A O 1
ATOM 1401 N N . ARG A 1 183 ? 15.291 5.212 4.363 1.00 98.62 183 ARG A N 1
ATOM 1402 C CA . ARG A 1 183 ? 15.486 5.145 5.817 1.00 98.62 183 ARG A CA 1
ATOM 1403 C C . ARG A 1 183 ? 14.936 3.845 6.385 1.00 98.62 183 ARG A C 1
ATOM 1405 O O . ARG A 1 183 ? 15.596 3.204 7.192 1.00 98.62 183 ARG A O 1
ATOM 1412 N N . PHE A 1 184 ? 13.752 3.436 5.936 1.00 98.81 184 PHE A N 1
ATOM 1413 C CA . PHE A 1 184 ? 13.171 2.157 6.337 1.00 98.81 184 PHE A CA 1
ATOM 1414 C C . PHE A 1 184 ? 14.012 0.982 5.835 1.00 98.81 184 PHE A C 1
ATOM 1416 O O . PHE A 1 184 ? 14.234 0.036 6.584 1.00 98.81 184 PHE A O 1
ATOM 1423 N N . LEU A 1 185 ? 14.532 1.055 4.606 1.00 98.56 185 LEU A N 1
ATOM 1424 C CA . LEU A 1 185 ? 15.431 0.029 4.074 1.00 98.56 185 LEU A CA 1
ATOM 1425 C C . LEU A 1 185 ? 16.773 -0.018 4.814 1.00 98.56 185 LEU A C 1
ATOM 1427 O O . LEU A 1 185 ? 17.268 -1.106 5.081 1.00 98.56 185 LEU A O 1
ATOM 1431 N N . GLN A 1 186 ? 17.333 1.128 5.211 1.00 98.00 186 GLN A N 1
ATOM 1432 C CA . GLN A 1 186 ? 18.560 1.179 6.013 1.00 98.00 186 GLN A CA 1
ATOM 1433 C C . GLN A 1 186 ? 18.397 0.525 7.397 1.00 98.00 186 GLN A C 1
ATOM 1435 O O . GLN A 1 186 ? 19.358 -0.027 7.926 1.00 98.00 186 GLN A O 1
ATOM 1440 N N . LEU A 1 187 ? 17.198 0.582 7.984 1.00 98.19 187 LEU A N 1
ATOM 1441 C CA . LEU A 1 187 ? 16.879 -0.056 9.267 1.00 98.19 187 LEU A CA 1
ATOM 1442 C C . LEU A 1 187 ? 16.612 -1.566 9.149 1.00 98.19 187 LEU A C 1
ATOM 1444 O O . LEU A 1 187 ? 16.545 -2.263 10.162 1.00 98.19 187 LEU A O 1
ATOM 1448 N N . CYS A 1 188 ? 16.420 -2.081 7.934 1.00 97.06 188 CYS A N 1
ATOM 1449 C CA . CYS A 1 188 ? 16.135 -3.490 7.732 1.00 97.06 188 CYS A CA 1
ATOM 1450 C C . CYS A 1 188 ? 17.379 -4.349 7.986 1.00 97.06 188 CYS A C 1
ATOM 1452 O O . CYS A 1 188 ? 18.407 -4.184 7.334 1.00 97.06 188 CYS A O 1
ATOM 1454 N N . ALA A 1 189 ? 17.255 -5.330 8.877 1.00 93.50 189 ALA A N 1
ATOM 1455 C CA . ALA A 1 189 ? 18.275 -6.343 9.122 1.00 93.50 189 ALA A CA 1
ATOM 1456 C C . ALA A 1 189 ? 17.598 -7.681 9.435 1.00 93.50 189 ALA A C 1
ATOM 1458 O O . ALA A 1 189 ? 16.573 -7.709 10.110 1.00 93.50 189 ALA A O 1
ATOM 1459 N N . GLU A 1 190 ? 18.135 -8.792 8.923 1.00 89.62 190 GLU A N 1
ATOM 1460 C CA . GLU A 1 190 ? 17.676 -10.159 9.252 1.00 89.62 190 GLU A CA 1
ATOM 1461 C C . GLU A 1 190 ? 16.153 -10.392 9.098 1.00 89.62 190 GLU A C 1
ATOM 1463 O O . GLU A 1 190 ? 15.522 -11.182 9.809 1.00 89.62 190 GLU A O 1
ATOM 1468 N N . GLY A 1 191 ? 15.526 -9.705 8.137 1.00 90.88 191 GLY A N 1
ATOM 1469 C CA . GLY A 1 191 ? 14.084 -9.824 7.932 1.00 90.88 191 GLY A CA 1
ATOM 1470 C C . GLY A 1 191 ? 13.236 -9.069 8.961 1.00 90.88 191 GLY A C 1
ATOM 1471 O O . GLY A 1 191 ? 12.068 -9.425 9.075 1.00 90.88 191 GLY A O 1
ATOM 1472 N N . SER A 1 192 ? 13.787 -8.105 9.714 1.00 94.44 192 SER A N 1
ATOM 1473 C CA . SER A 1 192 ? 13.134 -7.412 10.847 1.00 94.44 192 SER A CA 1
ATOM 1474 C C . SER A 1 192 ? 11.774 -6.798 10.518 1.00 94.44 192 SER A C 1
ATOM 1476 O O . SER A 1 192 ? 10.897 -6.717 11.373 1.00 94.44 192 SER A O 1
ATOM 1478 N N . MET A 1 193 ? 11.574 -6.407 9.264 1.00 97.62 193 MET A N 1
ATOM 1479 C CA . MET A 1 193 ? 10.333 -5.837 8.760 1.00 97.62 193 MET A CA 1
ATOM 1480 C C . MET A 1 193 ? 10.142 -6.190 7.285 1.00 97.62 193 MET A C 1
ATOM 1482 O O . MET A 1 193 ? 11.096 -6.496 6.562 1.00 97.62 193 MET A O 1
ATOM 1486 N N . THR A 1 194 ? 8.893 -6.146 6.831 1.00 98.56 194 THR A N 1
ATOM 1487 C CA . THR A 1 194 ? 8.563 -6.177 5.403 1.00 98.56 194 THR A CA 1
ATOM 1488 C C . THR A 1 194 ? 8.398 -4.749 4.907 1.00 98.56 194 THR A C 1
ATOM 1490 O O . THR A 1 194 ? 7.676 -3.965 5.514 1.00 98.56 194 THR A O 1
ATOM 1493 N N . VAL A 1 195 ? 9.039 -4.414 3.792 1.00 98.88 195 VAL A N 1
ATOM 1494 C CA . VAL A 1 195 ? 8.902 -3.116 3.123 1.00 98.88 195 VAL A CA 1
ATOM 1495 C C . VAL A 1 195 ? 8.345 -3.358 1.732 1.00 98.88 195 VAL A C 1
ATOM 1497 O O . VAL A 1 195 ? 8.894 -4.168 0.988 1.00 98.88 195 VAL A O 1
ATOM 1500 N N . ALA A 1 196 ? 7.265 -2.673 1.374 1.00 98.88 196 ALA A N 1
ATOM 1501 C CA . ALA A 1 196 ? 6.577 -2.863 0.105 1.00 98.88 196 ALA A CA 1
ATOM 1502 C C . ALA A 1 196 ? 6.075 -1.538 -0.475 1.00 98.88 196 ALA A C 1
ATOM 1504 O O . ALA A 1 196 ? 5.750 -0.598 0.251 1.00 98.88 196 ALA A O 1
ATOM 1505 N N . GLN A 1 197 ? 5.970 -1.483 -1.798 1.00 98.75 197 GLN A N 1
ATOM 1506 C CA . GLN A 1 197 ? 5.415 -0.347 -2.531 1.00 98.75 197 GLN A CA 1
ATOM 1507 C C . GLN A 1 197 ? 4.553 -0.882 -3.685 1.00 98.75 197 GLN A C 1
ATOM 1509 O O . GLN A 1 197 ? 4.971 -0.845 -4.846 1.00 98.75 197 GLN A O 1
ATOM 1514 N N . PRO A 1 198 ? 3.367 -1.443 -3.370 1.00 98.56 198 PRO A N 1
ATOM 1515 C CA . PRO A 1 198 ? 2.557 -2.120 -4.368 1.00 98.56 198 PRO A CA 1
ATOM 1516 C C . PRO A 1 198 ? 2.071 -1.160 -5.457 1.00 98.56 198 PRO A C 1
ATOM 1518 O O . PRO A 1 198 ? 1.877 0.035 -5.222 1.00 98.56 198 PRO A O 1
ATOM 1521 N N . THR A 1 199 ? 1.830 -1.689 -6.651 1.00 98.50 199 THR A N 1
ATOM 1522 C CA . THR A 1 199 ? 1.381 -0.895 -7.803 1.00 98.50 199 THR A CA 1
ATOM 1523 C C . THR A 1 199 ? -0.071 -1.124 -8.181 1.00 98.50 199 THR A C 1
ATOM 1525 O O . THR A 1 199 ? -0.645 -0.276 -8.857 1.00 98.50 199 THR A O 1
ATOM 1528 N N . THR A 1 200 ? -0.702 -2.201 -7.702 1.00 98.50 200 THR A N 1
ATOM 1529 C CA . THR A 1 200 ? -2.112 -2.505 -7.992 1.00 98.50 200 THR A CA 1
ATOM 1530 C C . THR A 1 200 ? -2.951 -2.678 -6.713 1.00 98.50 200 THR A C 1
ATOM 1532 O O . THR A 1 200 ? -2.439 -3.166 -5.700 1.00 98.50 200 THR A O 1
ATOM 1535 N N . PRO A 1 201 ? -4.254 -2.330 -6.742 1.00 98.50 201 PRO A N 1
ATOM 1536 C CA . PRO A 1 201 ? -5.208 -2.564 -5.662 1.00 98.50 201 PRO A CA 1
ATOM 1537 C C . PRO A 1 201 ? -5.278 -4.028 -5.231 1.00 98.50 201 PRO A C 1
ATOM 1539 O O . PRO A 1 201 ? -5.306 -4.301 -4.033 1.00 98.50 201 PRO A O 1
ATOM 1542 N N . ALA A 1 202 ? -5.274 -4.965 -6.184 1.00 98.50 202 ALA A N 1
ATOM 1543 C CA . ALA A 1 202 ? -5.280 -6.392 -5.879 1.00 98.50 202 ALA A CA 1
ATOM 1544 C C . ALA A 1 202 ? -3.998 -6.842 -5.169 1.00 98.50 202 ALA A C 1
ATOM 1546 O O . ALA A 1 202 ? -4.067 -7.559 -4.172 1.00 98.50 202 ALA A O 1
ATOM 1547 N N . ASN A 1 203 ? -2.824 -6.375 -5.604 1.00 98.56 203 ASN A N 1
ATOM 1548 C CA . ASN A 1 203 ? -1.583 -6.762 -4.938 1.00 98.56 203 ASN A CA 1
ATOM 1549 C C . ASN A 1 203 ? -1.472 -6.151 -3.527 1.00 98.56 203 ASN A C 1
ATOM 1551 O O . ASN A 1 203 ? -1.018 -6.825 -2.604 1.00 98.56 203 ASN A O 1
ATOM 1555 N N . HIS A 1 204 ? -1.969 -4.922 -3.316 1.00 98.81 204 HIS A N 1
ATOM 1556 C CA . HIS A 1 204 ? -2.120 -4.332 -1.973 1.00 98.81 204 HIS A CA 1
ATOM 1557 C C . HIS A 1 204 ? -3.086 -5.142 -1.095 1.00 98.81 204 HIS A C 1
ATOM 1559 O O . HIS A 1 204 ? -2.778 -5.441 0.058 1.00 98.81 204 HIS A O 1
ATOM 1565 N N . PHE A 1 205 ? -4.223 -5.578 -1.647 1.00 98.81 205 PHE A N 1
ATOM 1566 C CA . PHE A 1 205 ? -5.168 -6.464 -0.960 1.00 98.81 205 PHE A CA 1
ATOM 1567 C C . PHE A 1 205 ? -4.510 -7.773 -0.503 1.00 98.81 205 PHE A C 1
ATOM 1569 O O . PHE A 1 205 ? -4.628 -8.154 0.667 1.00 98.81 205 PHE A O 1
ATOM 1576 N N . HIS A 1 206 ? -3.776 -8.435 -1.400 1.00 98.75 206 HIS A N 1
ATOM 1577 C CA . HIS A 1 206 ? -3.079 -9.682 -1.088 1.00 98.75 206 HIS A CA 1
ATOM 1578 C C . HIS A 1 206 ? -1.954 -9.473 -0.080 1.00 98.75 206 HIS A C 1
ATOM 1580 O O . HIS A 1 206 ? -1.781 -10.305 0.808 1.00 98.75 206 HIS A O 1
ATOM 1586 N N . LEU A 1 207 ? -1.227 -8.354 -0.152 1.00 98.75 207 LEU A N 1
ATOM 1587 C CA . LEU A 1 207 ? -0.193 -7.997 0.820 1.00 98.75 207 LEU A CA 1
ATOM 1588 C C . LEU A 1 207 ? -0.769 -7.857 2.235 1.00 98.75 207 LEU A C 1
ATOM 1590 O O . LEU A 1 207 ? -0.265 -8.487 3.167 1.00 98.75 207 LEU A O 1
ATOM 1594 N N . LEU A 1 208 ? -1.841 -7.073 2.392 1.00 98.75 208 LEU A N 1
ATOM 1595 C CA . LEU A 1 208 ? -2.494 -6.854 3.686 1.00 98.75 208 LEU A CA 1
ATOM 1596 C C . LEU A 1 208 ? -3.007 -8.169 4.284 1.00 98.75 208 LEU A C 1
ATOM 1598 O O . LEU A 1 208 ? -2.814 -8.439 5.471 1.00 98.75 208 LEU A O 1
ATOM 1602 N N . ARG A 1 209 ? -3.629 -9.020 3.460 1.00 98.31 209 ARG A N 1
ATOM 1603 C CA . ARG A 1 209 ? -4.133 -10.326 3.902 1.00 98.31 209 ARG A CA 1
ATOM 1604 C C . ARG A 1 209 ? -3.012 -11.302 4.225 1.00 98.31 209 ARG A C 1
ATOM 1606 O O . ARG A 1 209 ? -3.091 -11.965 5.255 1.00 98.31 209 ARG A O 1
ATOM 1613 N N . ARG A 1 210 ? -1.959 -11.364 3.406 1.00 97.62 210 ARG A N 1
ATOM 1614 C CA . ARG A 1 210 ? -0.763 -12.179 3.669 1.00 97.62 210 ARG A CA 1
ATOM 1615 C C . ARG A 1 210 ? -0.144 -11.814 5.014 1.00 97.62 210 ARG A C 1
ATOM 1617 O O . ARG A 1 210 ? 0.198 -12.707 5.779 1.00 97.62 210 ARG A O 1
ATOM 1624 N N . HIS A 1 211 ? -0.024 -10.522 5.306 1.00 97.81 211 HIS A N 1
ATOM 1625 C CA . HIS A 1 211 ? 0.503 -10.034 6.579 1.00 97.81 211 HIS A CA 1
ATOM 1626 C C . HIS A 1 211 ? -0.392 -10.407 7.765 1.00 97.81 211 HIS A C 1
ATOM 1628 O O . HIS A 1 211 ? 0.076 -10.953 8.761 1.00 97.81 211 HIS A O 1
ATOM 1634 N N . ALA A 1 212 ? -1.700 -10.179 7.645 1.00 97.12 212 ALA A N 1
ATOM 1635 C CA . ALA A 1 212 ? -2.653 -10.464 8.714 1.00 97.12 212 ALA A CA 1
ATOM 1636 C C . ALA A 1 212 ? -2.802 -11.967 9.019 1.00 97.12 212 ALA A C 1
ATOM 1638 O O . ALA A 1 212 ? -2.892 -12.363 10.185 1.00 97.12 212 ALA A O 1
ATOM 1639 N N . LEU A 1 213 ? -2.847 -12.800 7.975 1.00 96.12 213 LEU A N 1
ATOM 1640 C CA . LEU A 1 213 ? -3.077 -14.246 8.068 1.00 96.12 213 LEU A CA 1
ATOM 1641 C C . LEU A 1 213 ? -1.782 -15.055 8.219 1.00 96.12 213 LEU A C 1
ATOM 1643 O O . LEU A 1 213 ? -1.836 -16.227 8.586 1.00 96.12 213 LEU A O 1
ATOM 1647 N N . GLY A 1 214 ? -0.632 -14.446 7.935 1.00 93.69 214 GLY A N 1
ATOM 1648 C CA . GLY A 1 214 ? 0.673 -15.073 8.067 1.00 93.69 214 GLY A CA 1
ATOM 1649 C C . GLY A 1 214 ? 1.059 -15.358 9.519 1.00 93.69 214 GLY A C 1
ATOM 1650 O O . GLY A 1 214 ? 0.591 -14.723 10.467 1.00 93.69 214 GLY A O 1
ATOM 1651 N N . THR A 1 215 ? 1.966 -16.320 9.681 1.00 89.56 215 THR A N 1
ATOM 1652 C CA . THR A 1 215 ? 2.553 -16.689 10.978 1.00 89.56 215 THR A CA 1
ATOM 1653 C C . THR A 1 215 ? 3.708 -15.776 11.387 1.00 89.56 215 THR A C 1
ATOM 1655 O O . THR A 1 215 ? 4.027 -15.683 12.567 1.00 89.56 215 THR A O 1
ATOM 1658 N N . MET A 1 216 ? 4.329 -15.081 10.430 1.00 88.00 216 MET A N 1
ATOM 1659 C CA . MET A 1 216 ? 5.396 -14.117 10.692 1.00 88.00 216 MET A CA 1
ATOM 1660 C C . MET A 1 216 ? 4.794 -12.801 11.194 1.00 88.00 216 MET A C 1
ATOM 1662 O O . MET A 1 216 ? 4.159 -12.076 10.433 1.00 88.00 216 MET A O 1
ATOM 1666 N N . LYS A 1 217 ? 4.997 -12.495 12.478 1.00 91.00 217 LYS A N 1
ATOM 1667 C CA . LYS A 1 217 ? 4.499 -11.277 13.134 1.00 91.00 217 LYS A CA 1
ATOM 1668 C C . LYS A 1 217 ? 5.598 -10.218 13.209 1.00 91.00 217 LYS A C 1
ATOM 1670 O O . LYS A 1 217 ? 6.142 -9.938 14.270 1.00 91.00 217 LYS A O 1
ATOM 1675 N N . ARG A 1 218 ? 5.950 -9.664 12.053 1.00 96.19 218 ARG A N 1
ATOM 1676 C CA . ARG A 1 218 ? 6.935 -8.580 11.926 1.00 96.19 218 ARG A CA 1
ATOM 1677 C C . ARG A 1 218 ? 6.295 -7.379 11.256 1.00 96.19 218 ARG A C 1
ATOM 1679 O O . ARG A 1 218 ? 5.426 -7.613 10.420 1.00 96.19 218 ARG A O 1
ATOM 1686 N N . PRO A 1 219 ? 6.702 -6.135 11.552 1.00 98.62 219 PRO A N 1
ATOM 1687 C CA . PRO A 1 219 ? 6.027 -4.970 10.999 1.00 98.62 219 PRO A CA 1
ATOM 1688 C C . PRO A 1 219 ? 6.043 -4.923 9.472 1.00 98.62 219 PRO A C 1
ATOM 1690 O O . PRO A 1 219 ? 6.986 -5.381 8.820 1.00 98.62 219 PRO A O 1
ATOM 1693 N N . LEU A 1 220 ? 4.992 -4.333 8.910 1.00 98.88 220 LEU A N 1
ATOM 1694 C CA . LEU A 1 220 ? 4.840 -4.101 7.480 1.00 98.88 220 LEU A CA 1
ATOM 1695 C C . LEU A 1 220 ? 4.822 -2.601 7.204 1.00 98.88 220 LEU A C 1
ATOM 1697 O O . LEU A 1 220 ? 3.947 -1.892 7.686 1.00 98.88 220 LEU A O 1
ATOM 1701 N N . VAL A 1 221 ? 5.746 -2.128 6.377 1.00 98.94 221 VAL A N 1
ATOM 1702 C CA . VAL A 1 221 ? 5.793 -0.749 5.888 1.00 98.94 221 VAL A CA 1
ATOM 1703 C C . VAL A 1 221 ? 5.340 -0.732 4.436 1.00 98.94 221 VAL A C 1
ATOM 1705 O O . VAL A 1 221 ? 5.989 -1.321 3.572 1.00 98.94 221 VAL A O 1
ATOM 1708 N N . VAL A 1 222 ? 4.219 -0.063 4.172 1.00 98.94 222 VAL A N 1
ATOM 1709 C CA . VAL A 1 222 ? 3.637 0.069 2.836 1.00 98.94 222 VAL A CA 1
ATOM 1710 C C . VAL A 1 222 ? 3.703 1.519 2.392 1.00 98.94 222 VAL A C 1
ATOM 1712 O O . VAL A 1 222 ? 3.069 2.396 2.982 1.00 98.94 222 VAL A O 1
ATOM 1715 N N . PHE A 1 223 ? 4.416 1.765 1.302 1.00 98.88 223 PHE A N 1
ATOM 1716 C CA . PHE A 1 223 ? 4.404 3.056 0.628 1.00 98.88 223 PHE A CA 1
ATOM 1717 C C . PHE A 1 223 ? 3.170 3.144 -0.266 1.00 98.88 223 PHE A C 1
ATOM 1719 O O . PHE A 1 223 ? 3.160 2.660 -1.399 1.00 98.88 223 PHE A O 1
ATOM 1726 N N . THR A 1 224 ? 2.097 3.707 0.285 1.00 98.50 224 THR A N 1
ATOM 1727 C CA . THR A 1 224 ? 0.800 3.811 -0.386 1.00 98.50 224 THR A CA 1
ATOM 1728 C C . THR A 1 224 ? 0.807 4.954 -1.406 1.00 98.50 224 THR A C 1
ATOM 1730 O O . THR A 1 224 ? 1.519 5.943 -1.237 1.00 98.50 224 THR A O 1
ATOM 1733 N N . PRO A 1 225 ? 0.044 4.863 -2.503 1.00 96.69 225 PRO A N 1
ATOM 1734 C CA . PRO A 1 225 ? 0.071 5.881 -3.541 1.00 96.69 225 PRO A CA 1
ATOM 1735 C C . PRO A 1 225 ? -0.785 7.101 -3.225 1.00 96.69 225 PRO A C 1
ATOM 1737 O O . PRO A 1 225 ? -1.721 7.049 -2.430 1.00 96.69 225 PRO A O 1
ATOM 1740 N N . LYS A 1 226 ? -0.535 8.171 -3.985 1.00 96.00 226 LYS A N 1
ATOM 1741 C CA . LYS A 1 226 ? -1.391 9.364 -4.053 1.00 96.00 226 LYS A CA 1
ATOM 1742 C C . LYS A 1 226 ? -2.092 9.465 -5.411 1.00 96.00 226 LYS A C 1
ATOM 1744 O O . LYS A 1 226 ? -3.307 9.302 -5.498 1.00 96.00 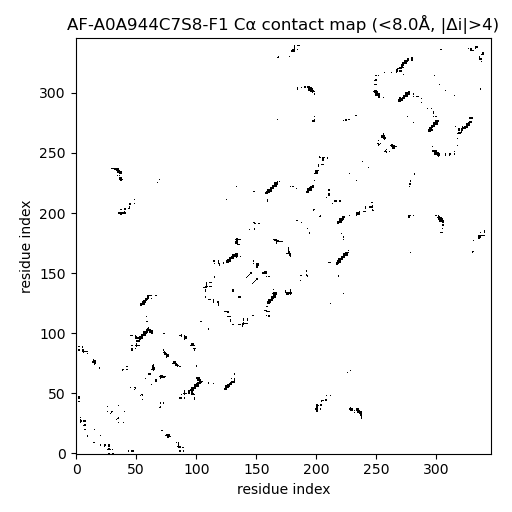226 LYS A O 1
ATOM 1749 N N . SER A 1 227 ? -1.345 9.630 -6.501 1.00 93.19 227 SER A N 1
ATOM 1750 C CA . SER A 1 227 ? -1.892 9.690 -7.870 1.00 93.19 227 SER A CA 1
ATOM 1751 C C . SER A 1 227 ? -2.583 8.398 -8.313 1.00 93.19 227 SER A C 1
ATOM 1753 O O . SER A 1 227 ? -3.628 8.456 -8.968 1.00 93.19 227 SER A O 1
ATOM 1755 N N . MET A 1 228 ? -2.060 7.228 -7.922 1.00 95.56 228 MET A N 1
ATOM 1756 C CA . MET A 1 228 ? -2.644 5.942 -8.334 1.00 95.56 228 MET A CA 1
ATOM 1757 C C . MET A 1 228 ? -4.026 5.683 -7.724 1.00 95.56 228 MET A C 1
ATOM 1759 O O . MET A 1 228 ? -4.779 4.883 -8.268 1.00 95.56 228 MET A O 1
ATOM 1763 N N . LEU A 1 229 ? -4.421 6.421 -6.677 1.00 95.38 229 LEU A N 1
ATOM 1764 C CA . LEU A 1 229 ? -5.749 6.308 -6.059 1.00 95.38 229 LEU A CA 1
ATOM 1765 C C . LEU A 1 229 ? -6.899 6.556 -7.047 1.00 95.38 229 LEU A C 1
ATOM 1767 O O . LEU A 1 229 ? -8.024 6.130 -6.802 1.00 95.38 229 LEU A O 1
ATOM 1771 N N . ARG A 1 230 ? -6.633 7.270 -8.148 1.00 91.31 230 ARG A N 1
ATOM 1772 C CA . ARG A 1 230 ? -7.616 7.583 -9.198 1.00 91.31 230 ARG A CA 1
ATOM 1773 C C . ARG A 1 230 ? -7.145 7.184 -10.597 1.00 91.31 230 ARG A C 1
ATOM 1775 O O . ARG A 1 230 ? -7.827 7.503 -11.573 1.00 91.31 230 ARG A O 1
ATOM 1782 N N . ASN A 1 231 ? -5.993 6.522 -10.712 1.00 94.06 231 ASN A N 1
ATOM 1783 C CA . ASN A 1 231 ? -5.471 6.091 -12.001 1.00 94.06 231 ASN A CA 1
ATOM 1784 C C . ASN A 1 231 ? -6.260 4.870 -12.492 1.00 94.06 231 ASN A C 1
ATOM 1786 O O . ASN A 1 231 ? -6.268 3.832 -11.839 1.00 94.06 231 ASN A O 1
ATOM 1790 N N . LYS A 1 232 ? -6.909 4.990 -13.654 1.00 94.38 232 LYS A N 1
ATOM 1791 C CA . LYS A 1 232 ? -7.672 3.883 -14.249 1.00 94.38 232 LYS A CA 1
ATOM 1792 C C . LYS A 1 232 ? -6.773 2.728 -14.676 1.00 94.38 232 LYS A C 1
ATOM 1794 O O . LYS A 1 232 ? -7.194 1.587 -14.545 1.00 94.38 232 LYS A O 1
ATOM 1799 N N . ASP A 1 233 ? -5.551 3.026 -15.111 1.00 95.38 233 ASP A N 1
ATOM 1800 C CA . ASP A 1 233 ? -4.578 2.005 -15.513 1.00 95.38 233 ASP A CA 1
ATOM 1801 C C . ASP A 1 233 ? -4.095 1.190 -14.306 1.00 95.38 233 ASP A C 1
ATOM 1803 O O . ASP A 1 233 ? -3.588 0.084 -14.463 1.00 95.38 233 ASP A O 1
ATOM 1807 N N . ALA A 1 234 ? -4.272 1.727 -13.094 1.00 96.31 234 ALA A N 1
ATOM 1808 C CA . ALA A 1 234 ? -3.964 1.031 -11.858 1.00 96.31 234 ALA A CA 1
ATOM 1809 C C . ALA A 1 234 ? -5.135 0.222 -11.298 1.00 96.31 234 ALA A C 1
ATOM 1811 O O . ALA A 1 234 ? -4.932 -0.475 -10.319 1.00 96.31 234 ALA A O 1
ATOM 1812 N N . ALA A 1 235 ? -6.347 0.296 -11.854 1.00 97.25 235 ALA A N 1
ATOM 1813 C CA . ALA A 1 235 ? -7.478 -0.464 -11.324 1.00 97.25 235 ALA A CA 1
ATOM 1814 C C . ALA A 1 235 ? -7.304 -1.976 -11.553 1.00 97.25 235 ALA A C 1
ATOM 1816 O O . ALA A 1 235 ? -6.733 -2.393 -12.559 1.00 97.25 235 ALA A O 1
ATOM 1817 N N . SER A 1 236 ? -7.840 -2.790 -10.644 1.00 98.00 236 SER A N 1
ATOM 1818 C CA . SER A 1 236 ? -7.779 -4.255 -10.733 1.00 98.00 236 SER A CA 1
ATOM 1819 C C . SER A 1 236 ? -9.110 -4.865 -11.182 1.00 98.00 236 SER A C 1
ATOM 1821 O O . SER A 1 236 ? -10.190 -4.297 -10.956 1.00 98.00 236 SER A O 1
ATOM 1823 N N . SER A 1 237 ? -9.031 -6.027 -11.832 1.00 97.44 237 SER A N 1
ATOM 1824 C CA . SER A 1 237 ? -10.192 -6.850 -12.183 1.00 97.44 237 SER A CA 1
ATOM 1825 C C . SER A 1 237 ? -10.749 -7.559 -10.941 1.00 97.44 237 SER A C 1
ATOM 1827 O O . SER A 1 237 ? -10.082 -7.602 -9.913 1.00 97.44 237 SER A O 1
ATOM 1829 N N . VAL A 1 238 ? -11.961 -8.126 -11.007 1.00 97.56 238 VAL A N 1
ATOM 1830 C CA . VAL A 1 238 ? -12.478 -8.973 -9.908 1.00 97.56 238 VAL A CA 1
ATOM 1831 C C . VAL A 1 238 ? -11.634 -10.243 -9.756 1.00 97.56 238 VAL A C 1
ATOM 1833 O O . VAL A 1 238 ? -11.312 -10.622 -8.631 1.00 97.56 238 VAL A O 1
ATOM 1836 N N . ALA A 1 239 ? -11.229 -10.850 -10.878 1.00 96.75 239 ALA A N 1
ATOM 1837 C CA . ALA A 1 239 ? -10.414 -12.063 -10.912 1.00 96.75 239 ALA A CA 1
ATOM 1838 C C . ALA A 1 239 ? -9.076 -11.881 -10.178 1.00 96.75 239 ALA A C 1
ATOM 1840 O O . ALA A 1 239 ? -8.650 -12.776 -9.452 1.00 96.75 239 ALA A O 1
ATOM 1841 N N . ASP A 1 240 ? -8.478 -10.687 -10.238 1.00 97.00 240 ASP A N 1
ATOM 1842 C CA . ASP A 1 240 ? -7.229 -10.388 -9.524 1.00 97.00 240 ASP A CA 1
ATOM 1843 C C . ASP A 1 240 ? -7.367 -10.536 -7.991 1.00 97.00 240 ASP A C 1
ATOM 1845 O O . ASP A 1 240 ? -6.366 -10.709 -7.299 1.00 97.00 240 ASP A O 1
ATOM 1849 N N . PHE A 1 241 ? -8.585 -10.463 -7.435 1.00 97.44 241 PHE A N 1
ATOM 1850 C CA . PHE A 1 241 ? -8.851 -10.663 -6.002 1.00 97.44 241 PHE A CA 1
ATOM 1851 C C . PHE A 1 241 ? -9.326 -12.079 -5.662 1.00 97.44 241 PHE A C 1
ATOM 1853 O O . PHE A 1 241 ? -9.183 -12.495 -4.511 1.00 97.44 241 PHE A O 1
ATOM 1860 N N . THR A 1 242 ? -9.961 -12.779 -6.607 1.00 95.31 242 THR A N 1
ATOM 1861 C CA . THR A 1 242 ? -10.662 -14.050 -6.348 1.00 95.31 242 THR A CA 1
ATOM 1862 C C . THR A 1 242 ? -9.975 -15.278 -6.929 1.00 95.31 242 THR A C 1
ATOM 1864 O O . THR A 1 242 ? -10.155 -16.365 -6.389 1.00 95.31 242 THR A O 1
ATOM 1867 N N . GLU A 1 243 ? -9.240 -15.119 -8.027 1.00 95.06 243 GLU A N 1
ATOM 1868 C CA . GLU A 1 243 ? -8.552 -16.203 -8.742 1.00 95.06 243 GLU A CA 1
ATOM 1869 C C . GLU A 1 243 ? -7.047 -16.201 -8.449 1.00 95.06 243 GLU A C 1
ATOM 1871 O O . GLU A 1 243 ? -6.438 -17.262 -8.365 1.00 95.06 243 GLU A O 1
ATOM 1876 N N . VAL A 1 244 ? -6.460 -15.024 -8.204 1.00 94.81 244 VAL A N 1
ATOM 1877 C CA . VAL A 1 244 ? -5.093 -14.905 -7.678 1.00 94.81 244 VAL A CA 1
ATOM 1878 C C . VAL A 1 244 ? -5.118 -15.160 -6.173 1.00 94.81 244 VAL A C 1
ATOM 1880 O O . VAL A 1 244 ? -5.856 -14.507 -5.436 1.00 94.81 244 VAL A O 1
ATOM 1883 N N . ASP A 1 245 ? -4.294 -16.090 -5.701 1.00 91.31 245 ASP A N 1
ATOM 1884 C CA . ASP A 1 245 ? -4.289 -16.558 -4.309 1.00 91.31 245 ASP A CA 1
ATOM 1885 C C . ASP A 1 245 ? -3.139 -15.991 -3.458 1.00 91.31 245 ASP A C 1
ATOM 1887 O O . ASP A 1 245 ? -3.014 -16.302 -2.268 1.00 91.31 245 ASP A O 1
ATOM 1891 N N . SER A 1 246 ? -2.280 -15.165 -4.058 1.00 94.69 246 SER A N 1
ATOM 1892 C CA . SER A 1 246 ? -1.006 -14.777 -3.466 1.00 94.69 246 SER A CA 1
ATOM 1893 C C . SER A 1 246 ? -0.558 -13.365 -3.837 1.00 94.69 246 SER A C 1
ATOM 1895 O O . SER A 1 246 ? -0.782 -12.853 -4.935 1.00 94.69 246 SER A O 1
ATOM 1897 N N . PHE A 1 247 ? 0.134 -12.734 -2.886 1.00 97.94 247 PHE A N 1
ATOM 1898 C CA . PHE A 1 247 ? 0.851 -11.483 -3.108 1.00 97.94 247 PHE A CA 1
ATOM 1899 C C . PHE A 1 247 ? 2.049 -11.718 -4.032 1.00 97.94 247 PHE A C 1
ATOM 1901 O O . PHE A 1 247 ? 2.903 -12.563 -3.750 1.00 97.94 247 PHE A O 1
ATOM 1908 N N . GLN A 1 248 ? 2.141 -10.913 -5.085 1.00 97.88 248 GLN A N 1
ATOM 1909 C CA . GLN A 1 248 ? 3.223 -10.943 -6.057 1.00 97.88 248 GLN A CA 1
ATOM 1910 C C . GLN A 1 248 ? 4.333 -9.994 -5.595 1.00 97.88 248 GLN A C 1
ATOM 1912 O O . GLN A 1 248 ? 4.184 -8.776 -5.667 1.00 97.88 248 GLN A O 1
ATOM 1917 N N . SER A 1 249 ? 5.446 -10.536 -5.088 1.00 98.31 249 SER A N 1
ATOM 1918 C CA . SER A 1 249 ? 6.582 -9.729 -4.603 1.00 98.31 249 SER A CA 1
ATOM 1919 C C . SER A 1 249 ? 7.388 -9.075 -5.727 1.00 98.31 249 SER A C 1
ATOM 1921 O O . SER A 1 249 ? 8.021 -8.041 -5.512 1.00 98.31 249 SER A O 1
ATOM 1923 N N . VAL A 1 250 ? 7.339 -9.667 -6.918 1.00 98.62 250 VAL A N 1
ATOM 1924 C CA . VAL A 1 250 ? 7.828 -9.122 -8.185 1.00 98.62 250 VAL A CA 1
ATOM 1925 C C . VAL A 1 250 ? 6.730 -9.372 -9.207 1.00 98.62 250 VAL A C 1
ATOM 1927 O O . VAL A 1 250 ? 6.212 -10.484 -9.269 1.00 98.62 250 VAL A O 1
ATOM 1930 N N . ILE A 1 251 ? 6.375 -8.362 -9.997 1.00 98.50 251 ILE A N 1
ATOM 1931 C CA . ILE A 1 251 ? 5.456 -8.524 -11.126 1.00 98.50 251 ILE A CA 1
ATOM 1932 C C . ILE A 1 251 ? 6.248 -8.298 -12.408 1.00 98.50 251 ILE A C 1
ATOM 1934 O O . ILE A 1 251 ? 6.866 -7.246 -12.587 1.00 98.50 251 ILE A O 1
ATOM 1938 N N . ASN A 1 252 ? 6.232 -9.294 -13.289 1.00 98.19 252 ASN A N 1
ATOM 1939 C CA . ASN A 1 252 ? 6.903 -9.226 -14.580 1.00 98.19 252 ASN A CA 1
ATOM 1940 C C . ASN A 1 252 ? 6.162 -8.278 -15.553 1.00 98.19 252 ASN A C 1
ATOM 1942 O O . ASN A 1 252 ? 5.101 -7.746 -15.213 1.00 98.19 252 ASN A O 1
ATOM 1946 N N . ASP A 1 253 ? 6.712 -8.037 -16.747 1.00 98.19 253 ASP A N 1
ATOM 1947 C CA . ASP A 1 253 ? 6.029 -7.241 -17.774 1.00 98.19 253 ASP A CA 1
ATOM 1948 C C . ASP A 1 253 ? 4.762 -7.989 -18.238 1.00 98.19 253 ASP A C 1
ATOM 1950 O O . ASP A 1 253 ? 4.881 -9.012 -18.922 1.00 98.19 253 ASP A O 1
ATOM 1954 N N . PRO A 1 254 ? 3.548 -7.501 -17.904 1.00 96.62 254 PRO A N 1
ATOM 1955 C CA . PRO A 1 254 ? 2.301 -8.241 -18.117 1.00 96.62 254 PRO A CA 1
ATOM 1956 C C . PRO A 1 254 ? 1.959 -8.439 -19.598 1.00 96.62 254 PRO A C 1
ATOM 1958 O O . PRO A 1 254 ? 1.026 -9.163 -19.939 1.00 96.62 254 PRO A O 1
ATOM 1961 N N . ARG A 1 255 ? 2.681 -7.765 -20.497 1.00 97.25 255 ARG A N 1
ATOM 1962 C CA . ARG A 1 255 ? 2.523 -7.899 -21.943 1.00 97.25 255 ARG A CA 1
ATOM 1963 C C . ARG A 1 255 ? 3.317 -9.081 -22.506 1.00 97.25 255 ARG A C 1
ATOM 1965 O O . ARG A 1 255 ? 3.065 -9.492 -23.637 1.00 97.25 255 ARG A O 1
ATOM 1972 N N . LEU A 1 256 ? 4.299 -9.574 -21.753 1.00 98.25 256 LEU A N 1
ATOM 1973 C CA . LEU A 1 256 ? 5.239 -10.615 -22.167 1.00 98.25 256 LEU A CA 1
ATOM 1974 C C . LEU A 1 256 ? 5.113 -11.873 -21.310 1.00 98.25 256 LEU A C 1
ATOM 1976 O O . LEU A 1 256 ? 5.240 -12.975 -21.841 1.00 98.25 256 LEU A O 1
ATOM 1980 N N . VAL A 1 257 ? 4.833 -11.710 -20.017 1.00 97.88 257 VAL A N 1
ATOM 1981 C CA . VAL A 1 257 ? 4.677 -12.796 -19.049 1.00 97.88 257 VAL A CA 1
ATOM 1982 C C . VAL A 1 257 ? 3.431 -12.534 -18.206 1.00 97.88 257 VAL A C 1
ATOM 1984 O O . VAL A 1 257 ? 3.276 -11.442 -17.659 1.00 97.88 257 VAL A O 1
ATOM 1987 N N . ASP A 1 258 ? 2.530 -13.510 -18.121 1.00 94.69 258 ASP A N 1
ATOM 1988 C CA . ASP A 1 258 ? 1.305 -13.381 -17.327 1.00 94.69 258 ASP A CA 1
ATOM 1989 C C . ASP A 1 258 ? 1.562 -13.525 -15.812 1.00 94.69 258 ASP A C 1
ATOM 1991 O O . ASP A 1 258 ? 2.688 -13.731 -15.353 1.00 94.69 258 ASP A O 1
ATOM 1995 N N . ILE A 1 259 ? 0.504 -13.383 -15.011 1.00 90.00 259 ILE A N 1
ATOM 1996 C CA . ILE A 1 259 ? 0.592 -13.440 -13.544 1.00 90.00 259 ILE A CA 1
ATOM 1997 C C . ILE A 1 259 ? 0.972 -14.828 -13.003 1.00 90.00 259 ILE A C 1
ATOM 1999 O O . ILE A 1 259 ? 1.465 -14.926 -11.883 1.00 90.00 259 ILE A O 1
ATOM 2003 N N . GLU A 1 260 ? 0.770 -15.887 -13.788 1.00 89.62 260 GLU A N 1
ATOM 2004 C CA . GLU A 1 260 ? 1.153 -17.258 -13.436 1.00 89.62 260 GLU A CA 1
ATOM 2005 C C . GLU A 1 260 ? 2.610 -17.565 -13.822 1.00 89.62 260 GLU A C 1
ATOM 200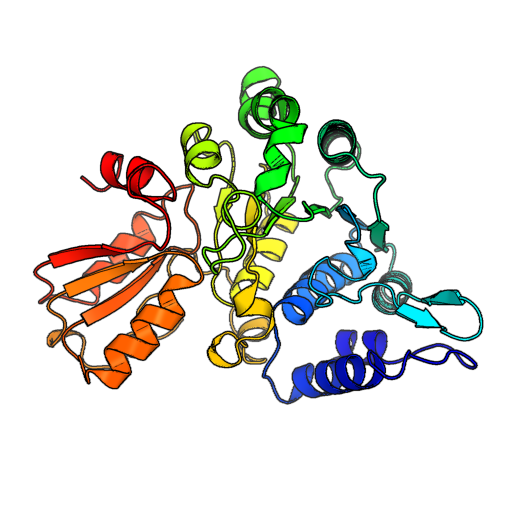7 O O . GLU A 1 260 ? 3.156 -18.597 -13.428 1.00 89.62 260 GLU A O 1
ATOM 2012 N N . GLY A 1 261 ? 3.266 -16.657 -14.552 1.00 91.56 261 GLY A N 1
ATOM 2013 C CA . GLY A 1 261 ? 4.638 -16.808 -15.021 1.00 91.56 261 GLY A CA 1
ATOM 2014 C C . GLY A 1 261 ? 4.754 -17.442 -16.408 1.00 91.56 261 GLY A C 1
ATOM 2015 O O . GLY A 1 261 ? 5.859 -17.807 -16.810 1.00 91.56 261 GLY A O 1
ATOM 2016 N N . ASN A 1 262 ? 3.656 -17.573 -17.159 1.00 95.12 262 ASN A N 1
ATOM 2017 C CA . ASN A 1 262 ? 3.698 -18.104 -18.518 1.00 95.12 262 ASN A CA 1
ATOM 2018 C C . ASN A 1 262 ? 4.117 -17.014 -19.511 1.00 95.12 262 ASN A C 1
ATOM 2020 O O . ASN A 1 262 ? 3.647 -15.877 -19.449 1.00 95.12 262 ASN A O 1
ATOM 2024 N N . VAL A 1 263 ? 4.960 -17.373 -20.482 1.00 97.06 263 VAL A N 1
ATOM 2025 C CA . VAL A 1 263 ? 5.327 -16.479 -21.589 1.00 97.06 263 VAL A CA 1
ATOM 2026 C C . VAL A 1 263 ? 4.141 -16.346 -22.550 1.00 97.06 263 VAL A C 1
ATOM 2028 O O . VAL A 1 263 ? 3.745 -17.312 -23.201 1.00 97.06 263 VAL A O 1
ATOM 2031 N N . VAL A 1 264 ? 3.586 -15.138 -22.645 1.00 97.50 264 VAL A N 1
ATOM 2032 C CA . VAL A 1 264 ? 2.421 -14.789 -23.483 1.00 97.50 264 VAL A CA 1
ATOM 2033 C C . VAL A 1 264 ? 2.762 -13.816 -24.617 1.00 97.50 264 VAL A C 1
ATOM 2035 O O . VAL A 1 264 ? 1.923 -13.546 -25.479 1.00 97.50 264 VAL A O 1
ATOM 2038 N N . GLY A 1 265 ? 3.993 -13.300 -24.640 1.00 96.69 265 GLY A N 1
ATOM 2039 C CA . GLY A 1 265 ? 4.519 -12.419 -25.681 1.00 96.69 265 GLY A CA 1
ATOM 2040 C C . GLY A 1 265 ? 5.923 -12.815 -26.144 1.00 96.69 265 GLY A C 1
ATOM 2041 O O . GLY A 1 265 ? 6.451 -13.858 -25.778 1.00 96.69 265 GLY A O 1
ATOM 2042 N N . ASP A 1 266 ? 6.528 -11.976 -26.983 1.00 97.31 266 ASP A N 1
ATOM 2043 C CA . ASP A 1 266 ? 7.851 -12.219 -27.571 1.00 97.31 266 ASP A CA 1
ATOM 2044 C C . ASP A 1 266 ? 8.957 -11.696 -26.642 1.00 97.31 266 ASP A C 1
ATOM 2046 O O . ASP A 1 266 ? 9.366 -10.536 -26.729 1.00 97.31 266 ASP A O 1
ATOM 2050 N N . THR A 1 267 ? 9.398 -12.541 -25.710 1.00 97.94 267 THR A N 1
ATOM 2051 C CA . THR A 1 267 ? 10.453 -12.198 -24.746 1.00 97.94 267 THR A CA 1
ATOM 2052 C C . THR A 1 267 ? 11.849 -12.161 -25.370 1.00 97.94 267 THR A C 1
ATOM 2054 O O . THR A 1 267 ? 12.735 -11.493 -24.835 1.00 97.94 267 THR A O 1
ATOM 2057 N N . ASP A 1 268 ? 12.047 -12.796 -26.528 1.00 97.62 268 ASP A N 1
ATOM 2058 C CA . ASP A 1 268 ? 13.335 -12.847 -27.227 1.00 97.62 268 ASP A CA 1
ATOM 2059 C C . ASP A 1 268 ? 13.740 -11.483 -27.802 1.00 97.62 268 ASP A C 1
ATOM 2061 O O . ASP A 1 268 ? 14.927 -11.221 -28.002 1.00 97.62 268 ASP A O 1
ATOM 2065 N N . LYS A 1 269 ? 12.784 -10.585 -28.058 1.00 97.69 269 LYS A N 1
ATOM 2066 C CA . LYS A 1 269 ? 13.080 -9.214 -28.504 1.00 97.69 269 LYS A CA 1
ATOM 2067 C C . LYS A 1 269 ? 13.653 -8.318 -27.414 1.00 97.69 269 LYS A C 1
ATOM 2069 O O . LYS A 1 269 ? 14.210 -7.272 -27.742 1.00 97.69 269 LYS A O 1
ATOM 2074 N N . VAL A 1 270 ? 13.493 -8.685 -26.144 1.00 98.56 270 VAL A N 1
ATOM 2075 C CA . VAL A 1 270 ? 13.882 -7.832 -25.021 1.00 98.56 270 VAL A CA 1
ATOM 2076 C C . VAL A 1 270 ? 15.401 -7.773 -24.907 1.00 98.56 270 VAL A C 1
ATOM 2078 O O . VAL A 1 270 ? 16.063 -8.783 -24.688 1.00 98.56 270 VAL A O 1
ATOM 2081 N N . GLU A 1 271 ? 15.949 -6.561 -25.001 1.00 98.44 271 GLU A N 1
ATOM 2082 C CA . GLU A 1 271 ? 17.374 -6.283 -24.807 1.00 98.44 271 GLU A CA 1
ATOM 2083 C C . GLU A 1 271 ? 17.652 -5.561 -23.479 1.00 98.44 271 GLU A C 1
ATOM 2085 O O . GLU A 1 271 ? 18.772 -5.627 -22.970 1.00 98.44 271 GLU A O 1
ATOM 2090 N N . THR A 1 272 ? 16.661 -4.868 -22.904 1.00 98.56 272 THR A N 1
ATOM 2091 C CA . THR A 1 272 ? 16.789 -4.126 -21.637 1.00 98.56 272 THR A CA 1
ATOM 2092 C C . THR A 1 272 ? 15.664 -4.472 -20.664 1.00 98.56 272 THR A C 1
ATOM 2094 O O . THR A 1 272 ? 14.488 -4.350 -21.001 1.00 98.56 272 THR A O 1
ATOM 2097 N N . ILE A 1 273 ? 16.018 -4.810 -19.425 1.00 98.62 273 ILE A N 1
ATOM 2098 C CA . ILE A 1 273 ? 15.072 -4.959 -18.313 1.00 98.62 273 ILE A CA 1
ATOM 2099 C C . ILE A 1 273 ? 15.117 -3.685 -17.465 1.00 98.62 273 ILE A C 1
ATOM 2101 O O . ILE A 1 273 ? 16.161 -3.320 -16.925 1.00 98.62 273 ILE A O 1
ATOM 2105 N N . MET A 1 274 ? 13.987 -2.997 -17.327 1.00 98.62 274 MET A N 1
ATOM 2106 C CA . MET A 1 274 ? 13.824 -1.879 -16.399 1.00 98.62 274 MET A CA 1
ATOM 2107 C C . MET A 1 274 ? 13.166 -2.374 -15.112 1.00 98.62 274 MET A C 1
ATOM 2109 O O . MET A 1 274 ? 11.974 -2.667 -15.095 1.00 98.62 274 MET A O 1
ATOM 2113 N N . LEU A 1 275 ? 13.942 -2.447 -14.035 1.00 98.62 275 LEU A N 1
ATOM 2114 C CA . LEU A 1 275 ? 13.438 -2.634 -12.679 1.00 98.62 275 LEU A CA 1
ATOM 2115 C C . LEU A 1 275 ? 12.874 -1.312 -12.163 1.00 98.62 275 LEU A C 1
ATOM 2117 O O . LEU A 1 275 ? 13.535 -0.280 -12.267 1.00 98.62 275 LEU A O 1
ATOM 2121 N N . CYS A 1 276 ? 11.689 -1.339 -11.568 1.00 98.75 276 CYS A N 1
ATOM 2122 C CA . CYS A 1 276 ? 11.113 -0.179 -10.898 1.00 98.75 276 CYS A CA 1
ATOM 2123 C C . CYS A 1 276 ? 10.217 -0.590 -9.727 1.00 98.75 276 CYS A C 1
ATOM 2125 O O . CYS A 1 276 ? 9.903 -1.766 -9.560 1.00 98.75 276 CYS A O 1
ATOM 2127 N N . SER A 1 277 ? 9.798 0.376 -8.915 1.00 98.69 277 SER A N 1
ATOM 2128 C CA . SER A 1 277 ? 8.884 0.167 -7.791 1.00 98.69 277 SER A CA 1
ATOM 2129 C C . SER A 1 277 ? 7.893 1.324 -7.709 1.00 98.69 277 SER A C 1
ATOM 2131 O O . SER A 1 277 ? 8.239 2.468 -8.001 1.00 98.69 277 SER A O 1
ATOM 2133 N N . GLY A 1 278 ? 6.645 1.043 -7.334 1.00 97.94 278 GLY A N 1
ATOM 2134 C CA . GLY A 1 278 ? 5.620 2.073 -7.196 1.00 97.94 278 GLY A CA 1
ATOM 2135 C C . GLY A 1 278 ? 5.200 2.753 -8.504 1.00 97.94 278 GLY A C 1
ATOM 2136 O O . GLY A 1 278 ? 5.242 2.185 -9.598 1.00 97.94 278 GLY A O 1
ATOM 2137 N N . LYS A 1 279 ? 4.723 3.998 -8.381 1.00 96.88 279 LYS A N 1
ATOM 2138 C CA . LYS A 1 279 ? 3.948 4.680 -9.433 1.00 96.88 279 LYS A CA 1
ATOM 2139 C C . LYS A 1 279 ? 4.687 4.879 -10.755 1.00 96.88 279 LYS A C 1
ATOM 2141 O O . LYS A 1 279 ? 4.033 4.982 -11.793 1.00 96.88 279 LYS A O 1
ATOM 2146 N N . ILE A 1 280 ? 6.021 4.942 -10.721 1.00 98.06 280 ILE A N 1
ATOM 2147 C CA . ILE A 1 280 ? 6.851 5.221 -11.898 1.00 98.06 280 ILE A CA 1
ATOM 2148 C C . ILE A 1 280 ? 6.627 4.182 -13.005 1.00 98.06 280 ILE A C 1
ATOM 2150 O O . ILE A 1 280 ? 6.728 4.525 -14.181 1.00 98.06 280 ILE A O 1
ATOM 2154 N N . TYR A 1 281 ? 6.207 2.959 -12.649 1.00 98.62 281 TYR A N 1
ATOM 2155 C CA . TYR A 1 281 ? 5.776 1.929 -13.596 1.00 98.62 281 TYR A CA 1
ATOM 2156 C C . TYR A 1 281 ? 4.789 2.464 -14.643 1.00 98.62 281 TYR A C 1
ATOM 2158 O O . TYR A 1 281 ? 4.990 2.274 -15.839 1.00 98.62 281 TYR A O 1
ATOM 2166 N N . TYR A 1 282 ? 3.746 3.180 -14.214 1.00 98.06 282 TYR A N 1
ATOM 2167 C CA . TYR A 1 282 ? 2.699 3.659 -15.120 1.00 98.06 282 TYR A CA 1
ATOM 2168 C C . TYR A 1 282 ? 3.209 4.735 -16.083 1.00 98.06 282 TYR A C 1
ATOM 2170 O O . TYR A 1 282 ? 2.771 4.813 -17.232 1.00 98.06 282 TYR A O 1
ATOM 2178 N N . GLU A 1 283 ? 4.155 5.561 -15.638 1.00 97.62 283 GLU A N 1
ATOM 2179 C CA . GLU A 1 283 ? 4.796 6.565 -16.487 1.00 97.62 283 GLU A CA 1
ATOM 2180 C C . GLU A 1 283 ? 5.734 5.901 -17.509 1.00 97.62 283 GLU A C 1
ATOM 2182 O O . GLU A 1 283 ? 5.730 6.284 -18.686 1.00 97.62 283 GLU A O 1
ATOM 2187 N N . LEU A 1 284 ? 6.475 4.869 -17.086 1.00 98.38 284 LEU A N 1
ATOM 2188 C CA . LEU A 1 284 ? 7.342 4.070 -17.952 1.00 98.38 284 LEU A CA 1
ATOM 2189 C C . LEU A 1 284 ? 6.543 3.299 -18.999 1.00 98.38 284 LEU A C 1
ATOM 2191 O O . LEU A 1 284 ? 6.870 3.401 -20.179 1.00 98.38 284 LEU A O 1
ATOM 2195 N N . GLU A 1 285 ? 5.467 2.608 -18.615 1.00 98.31 285 GLU A N 1
ATOM 2196 C CA . GLU A 1 285 ? 4.647 1.845 -19.563 1.00 98.31 285 GLU A CA 1
ATOM 2197 C C . GLU A 1 285 ? 3.987 2.769 -20.585 1.00 98.31 285 GLU A C 1
ATOM 2199 O O . GLU A 1 285 ? 4.068 2.541 -21.795 1.00 98.31 285 GLU A O 1
ATOM 2204 N N . LYS A 1 286 ? 3.426 3.898 -20.134 1.00 97.88 286 LYS A N 1
ATOM 2205 C CA . LYS A 1 286 ? 2.867 4.906 -21.041 1.00 97.88 286 LYS A CA 1
ATOM 2206 C C . LYS A 1 286 ? 3.913 5.421 -22.030 1.00 97.88 286 LYS A C 1
ATOM 2208 O O . LYS A 1 286 ? 3.596 5.649 -23.202 1.00 97.88 286 LYS A O 1
ATOM 2213 N N . ARG A 1 287 ? 5.156 5.629 -21.580 1.00 98.19 287 ARG A N 1
ATOM 2214 C CA . ARG A 1 287 ? 6.245 6.082 -22.450 1.00 98.19 287 ARG A CA 1
ATOM 2215 C C . ARG A 1 287 ? 6.693 4.990 -23.420 1.00 98.19 287 ARG A C 1
ATOM 2217 O O . ARG A 1 287 ? 6.818 5.279 -24.609 1.00 98.19 287 ARG A O 1
ATOM 2224 N N . ARG A 1 288 ? 6.877 3.757 -22.947 1.00 98.19 288 ARG A N 1
ATOM 2225 C CA . ARG A 1 288 ? 7.231 2.586 -23.760 1.00 98.19 288 ARG A CA 1
ATOM 2226 C C . ARG A 1 288 ? 6.200 2.353 -24.864 1.00 98.19 288 ARG A C 1
ATOM 2228 O O . ARG A 1 288 ? 6.581 2.228 -26.028 1.00 98.19 288 ARG A O 1
ATOM 2235 N N . ALA A 1 289 ? 4.909 2.383 -24.528 1.00 97.88 289 ALA A N 1
ATOM 2236 C CA . ALA A 1 289 ? 3.815 2.239 -25.485 1.00 97.88 289 ALA A CA 1
ATOM 2237 C C . ALA A 1 289 ? 3.808 3.358 -26.539 1.00 97.88 289 ALA A C 1
ATOM 2239 O O . ALA A 1 289 ? 3.668 3.089 -27.733 1.00 97.88 289 ALA A O 1
ATOM 2240 N N . LYS A 1 290 ? 4.009 4.616 -26.118 1.00 98.38 290 LYS A N 1
ATOM 2241 C CA . LYS A 1 290 ? 4.094 5.773 -27.025 1.00 98.38 290 LYS A CA 1
ATOM 2242 C C . LYS A 1 290 ? 5.260 5.651 -28.008 1.00 98.38 290 LYS A C 1
ATOM 2244 O O . LYS A 1 290 ? 5.089 5.943 -29.191 1.00 98.38 290 LYS A O 1
ATOM 2249 N N . ASP A 1 291 ? 6.415 5.216 -27.516 1.00 98.31 291 ASP A N 1
ATOM 2250 C CA . ASP A 1 291 ? 7.636 5.067 -28.309 1.00 98.31 291 ASP A CA 1
ATOM 2251 C C . ASP A 1 291 ? 7.675 3.726 -29.073 1.00 98.31 291 ASP A C 1
ATOM 2253 O O . ASP A 1 291 ? 8.596 3.499 -29.853 1.00 98.31 291 ASP A O 1
ATOM 2257 N N . LYS A 1 292 ? 6.664 2.860 -28.883 1.00 97.75 292 LYS A N 1
ATOM 2258 C CA . LYS A 1 292 ? 6.515 1.535 -29.511 1.00 97.75 292 LYS A CA 1
ATOM 2259 C C . LYS A 1 292 ? 7.748 0.644 -29.323 1.00 97.75 292 LYS A C 1
ATOM 2261 O O . LYS A 1 292 ? 8.220 0.013 -30.264 1.00 97.75 292 LYS A O 1
ATOM 2266 N N . ARG A 1 293 ? 8.281 0.630 -28.101 1.00 97.62 293 ARG A N 1
ATOM 2267 C CA . ARG A 1 293 ? 9.458 -0.168 -27.733 1.00 97.62 293 ARG A CA 1
ATOM 2268 C C . ARG A 1 293 ? 9.029 -1.583 -27.353 1.00 97.62 293 ARG A C 1
ATOM 2270 O O . ARG A 1 293 ? 8.285 -1.756 -26.387 1.00 97.62 293 ARG A O 1
ATOM 2277 N N . ASP A 1 294 ? 9.493 -2.566 -28.116 1.00 97.06 294 ASP A N 1
ATOM 2278 C CA . ASP A 1 294 ? 9.311 -4.000 -27.840 1.00 97.06 294 ASP A CA 1
ATOM 2279 C C . ASP A 1 294 ? 10.588 -4.658 -27.288 1.00 97.06 294 ASP A C 1
ATOM 2281 O O . ASP A 1 294 ? 10.565 -5.807 -26.873 1.00 97.06 294 ASP A O 1
ATOM 2285 N N . ASP A 1 295 ? 11.686 -3.908 -27.254 1.00 98.12 295 ASP A N 1
ATOM 2286 C CA . ASP A 1 295 ? 13.010 -4.302 -26.770 1.00 98.12 295 ASP A CA 1
ATOM 2287 C C . ASP A 1 295 ? 13.231 -4.010 -25.274 1.00 98.12 295 ASP A C 1
ATOM 2289 O O . ASP A 1 295 ? 14.320 -4.237 -24.745 1.00 98.12 295 ASP A O 1
ATOM 2293 N N . VAL A 1 296 ? 12.207 -3.495 -24.586 1.00 98.44 296 VAL A N 1
ATOM 2294 C CA . VAL A 1 296 ? 12.245 -3.151 -23.161 1.00 98.44 296 VAL A CA 1
ATOM 2295 C C . VAL A 1 296 ? 11.141 -3.897 -22.424 1.00 98.44 296 VAL A C 1
ATOM 2297 O O . VAL A 1 296 ? 9.973 -3.743 -22.781 1.00 98.44 296 VAL A O 1
ATOM 2300 N N . ALA A 1 297 ? 11.513 -4.629 -21.374 1.00 98.69 297 ALA A N 1
ATOM 2301 C CA . ALA A 1 297 ? 10.584 -5.163 -20.382 1.00 98.69 297 ALA A CA 1
ATOM 2302 C C . ALA A 1 297 ? 10.606 -4.297 -19.118 1.00 98.69 297 ALA A C 1
ATOM 2304 O O . ALA A 1 297 ? 11.684 -3.910 -18.656 1.00 98.69 297 ALA A O 1
ATOM 2305 N N . ILE A 1 298 ? 9.438 -4.002 -18.544 1.00 98.81 298 ILE A N 1
ATOM 2306 C CA . ILE A 1 298 ? 9.331 -3.255 -17.281 1.00 98.81 298 ILE A CA 1
ATOM 2307 C C . ILE A 1 298 ? 8.896 -4.210 -16.166 1.00 98.81 298 ILE A C 1
ATOM 2309 O O . ILE A 1 298 ? 7.752 -4.657 -16.125 1.00 98.81 298 ILE A O 1
ATOM 2313 N N . VAL A 1 299 ? 9.809 -4.494 -15.239 1.00 98.75 299 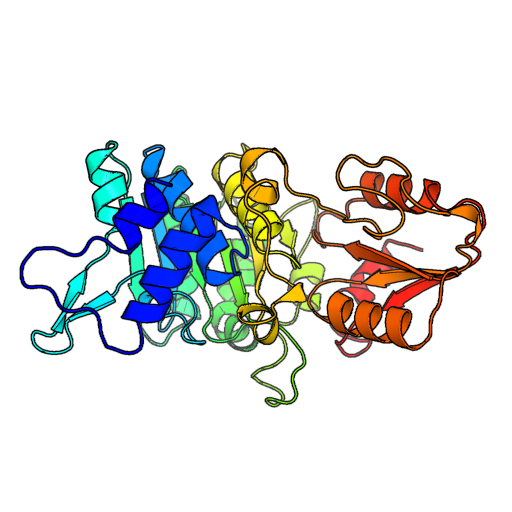VAL A N 1
ATOM 2314 C CA . VAL A 1 299 ? 9.606 -5.406 -14.107 1.00 98.75 299 VAL A CA 1
ATOM 2315 C C . VAL A 1 299 ? 9.422 -4.594 -12.829 1.00 98.75 299 VAL A C 1
ATOM 2317 O O . VAL A 1 299 ? 10.232 -3.724 -12.498 1.00 98.75 299 VAL A O 1
ATOM 2320 N N . ARG A 1 300 ? 8.348 -4.879 -12.095 1.00 98.75 300 ARG A N 1
ATOM 2321 C CA . ARG A 1 300 ? 8.000 -4.198 -10.846 1.00 98.75 300 ARG A CA 1
ATOM 2322 C C . ARG A 1 300 ? 8.476 -4.992 -9.642 1.00 98.75 300 ARG A C 1
ATOM 2324 O O . ARG A 1 300 ? 8.179 -6.178 -9.526 1.00 98.75 300 ARG A O 1
ATOM 2331 N N . ILE A 1 301 ? 9.156 -4.325 -8.722 1.00 98.75 301 ILE A N 1
ATOM 2332 C CA . ILE A 1 301 ? 9.535 -4.858 -7.416 1.00 98.75 301 ILE A CA 1
ATOM 2333 C C . ILE A 1 301 ? 8.516 -4.342 -6.404 1.00 98.75 301 ILE A C 1
ATOM 2335 O O . ILE A 1 301 ? 8.571 -3.194 -5.982 1.00 98.75 301 ILE A O 1
ATOM 2339 N N . GLU A 1 302 ? 7.561 -5.186 -6.034 1.00 98.81 302 GLU A N 1
ATOM 2340 C CA . GLU A 1 302 ? 6.453 -4.800 -5.153 1.00 98.81 302 GLU A CA 1
ATOM 2341 C C . GLU A 1 302 ? 6.838 -4.942 -3.675 1.00 98.81 302 GLU A C 1
ATOM 2343 O O . GLU A 1 302 ? 6.361 -4.188 -2.826 1.00 98.81 302 GLU A O 1
ATOM 2348 N N . MET A 1 303 ? 7.715 -5.903 -3.364 1.00 98.62 303 MET A N 1
ATOM 2349 C CA . MET A 1 303 ? 8.323 -6.097 -2.046 1.00 98.62 303 MET A CA 1
ATOM 2350 C C . MET A 1 303 ? 9.790 -5.688 -2.099 1.00 98.62 303 MET A C 1
ATOM 2352 O O . MET A 1 303 ? 10.611 -6.364 -2.713 1.00 98.62 303 MET A O 1
ATOM 2356 N N . LEU A 1 304 ? 10.111 -4.588 -1.431 1.00 98.62 304 LEU A N 1
ATOM 2357 C CA . LEU A 1 304 ? 11.451 -4.020 -1.381 1.00 98.62 304 LEU A CA 1
ATOM 2358 C C . LEU A 1 304 ? 12.341 -4.720 -0.349 1.00 98.62 304 LEU A C 1
ATOM 2360 O O . LEU A 1 304 ? 13.537 -4.871 -0.593 1.00 98.62 304 LEU A O 1
ATOM 2364 N N . HIS A 1 305 ? 11.763 -5.171 0.767 1.00 98.19 305 HIS A N 1
ATOM 2365 C CA . HIS A 1 305 ? 12.441 -5.978 1.778 1.00 98.19 305 HIS A CA 1
ATOM 2366 C C . HIS A 1 305 ? 11.489 -7.038 2.367 1.00 98.19 305 HIS A C 1
ATOM 2368 O O . HIS A 1 305 ? 10.338 -6.706 2.655 1.00 98.19 305 HIS A O 1
ATOM 2374 N N . PRO A 1 306 ? 11.945 -8.280 2.619 1.00 97.06 306 PRO A N 1
ATOM 2375 C CA . PRO A 1 306 ? 13.224 -8.849 2.178 1.00 97.06 306 PRO A CA 1
ATOM 2376 C C . PRO A 1 306 ? 13.348 -8.845 0.649 1.00 97.06 306 PRO A C 1
ATOM 2378 O O . PRO A 1 306 ? 12.333 -8.955 -0.038 1.00 97.06 306 PRO A O 1
ATOM 2381 N N . ILE A 1 307 ? 14.563 -8.712 0.106 1.00 97.38 307 ILE A N 1
ATOM 2382 C CA . ILE A 1 307 ? 14.748 -8.694 -1.355 1.00 97.38 307 ILE A CA 1
ATOM 2383 C C . ILE A 1 307 ? 14.281 -10.042 -1.933 1.00 97.38 307 ILE A C 1
ATOM 2385 O O . ILE A 1 307 ? 14.787 -11.094 -1.522 1.00 97.38 307 ILE A O 1
ATOM 2389 N N . PRO A 1 308 ? 13.340 -10.058 -2.894 1.00 96.88 308 PRO A N 1
ATOM 2390 C CA . PRO A 1 308 ? 12.788 -11.289 -3.447 1.00 96.88 308 PRO A CA 1
ATOM 2391 C C . PRO A 1 308 ? 13.713 -11.906 -4.511 1.00 96.88 308 PRO A C 1
ATOM 2393 O O . PRO A 1 308 ? 13.309 -12.078 -5.659 1.00 96.88 308 PRO A O 1
ATOM 2396 N N . PHE A 1 309 ? 14.945 -12.278 -4.138 1.00 96.88 309 PHE A N 1
ATOM 2397 C CA . PHE A 1 309 ? 15.978 -12.775 -5.065 1.00 96.88 309 PHE A CA 1
ATOM 2398 C C . PHE A 1 309 ? 15.497 -13.898 -5.990 1.00 96.88 309 PHE A C 1
ATOM 2400 O O . PHE A 1 309 ? 15.758 -13.852 -7.187 1.00 96.88 309 PHE A O 1
ATOM 2407 N N . ASN A 1 310 ? 14.746 -14.870 -5.461 1.00 96.62 310 ASN A N 1
ATOM 2408 C CA . ASN A 1 310 ? 14.216 -15.968 -6.275 1.00 96.62 310 ASN A CA 1
ATOM 2409 C C . ASN A 1 310 ? 13.277 -15.453 -7.375 1.00 96.62 310 ASN A C 1
ATOM 2411 O O . ASN A 1 310 ? 13.418 -15.848 -8.521 1.00 96.62 310 ASN A O 1
ATOM 2415 N N . ARG A 1 311 ? 12.374 -14.519 -7.053 1.00 97.12 311 ARG A N 1
ATOM 2416 C CA . ARG A 1 311 ? 11.405 -13.985 -8.025 1.00 97.12 311 ARG A CA 1
ATOM 2417 C C . ARG A 1 311 ? 12.037 -13.007 -9.008 1.00 97.12 311 ARG A C 1
ATOM 2419 O O . ARG A 1 311 ? 11.617 -12.958 -10.155 1.00 97.12 311 ARG A O 1
ATOM 2426 N N . LEU A 1 312 ? 13.068 -12.274 -8.585 1.00 97.31 312 LEU A N 1
ATOM 2427 C CA . LEU A 1 312 ? 13.887 -11.474 -9.497 1.00 97.31 312 LEU A CA 1
ATOM 2428 C C . LEU A 1 312 ? 14.624 -12.363 -10.502 1.00 97.31 312 LEU A C 1
ATOM 2430 O O . LEU A 1 312 ? 14.594 -12.072 -11.692 1.00 97.31 312 LEU A O 1
ATOM 2434 N N . ARG A 1 313 ? 15.227 -13.467 -10.042 1.00 96.06 313 ARG A N 1
ATOM 2435 C CA . ARG A 1 313 ? 15.870 -14.445 -10.927 1.00 96.06 313 ARG A CA 1
ATOM 2436 C C . ARG A 1 313 ? 14.870 -15.016 -11.932 1.00 96.06 313 ARG A C 1
ATOM 2438 O O . ARG A 1 313 ? 15.147 -14.958 -13.123 1.00 96.06 313 ARG A O 1
ATOM 2445 N N . ASP A 1 314 ? 13.715 -15.493 -11.468 1.00 96.06 314 ASP A N 1
ATOM 2446 C CA . ASP A 1 314 ? 12.684 -16.063 -12.346 1.00 96.06 314 ASP A CA 1
ATOM 2447 C C . ASP A 1 314 ? 12.215 -15.025 -13.402 1.00 96.06 314 ASP A C 1
ATOM 2449 O O . ASP A 1 314 ? 12.040 -15.345 -14.580 1.00 96.06 314 ASP A O 1
ATOM 2453 N N . ALA A 1 315 ? 12.087 -13.747 -13.015 1.00 96.94 315 ALA A N 1
ATOM 2454 C CA . ALA A 1 315 ? 11.767 -12.666 -13.949 1.00 96.94 315 ALA A CA 1
ATOM 2455 C C . ALA A 1 315 ? 12.883 -12.421 -14.981 1.00 96.94 315 ALA A C 1
ATOM 2457 O O . ALA A 1 315 ? 12.585 -12.193 -16.151 1.00 96.94 315 ALA A O 1
ATOM 2458 N N . PHE A 1 316 ? 14.157 -12.482 -14.585 1.00 96.06 316 PHE A N 1
ATOM 2459 C CA . PHE A 1 316 ? 15.292 -12.311 -15.501 1.00 96.06 316 PHE A CA 1
ATOM 2460 C C . PHE A 1 316 ? 15.444 -13.479 -16.476 1.00 96.06 316 PHE A C 1
ATOM 2462 O O . PHE A 1 316 ? 15.719 -13.255 -17.652 1.00 96.06 316 PHE A O 1
ATOM 2469 N N . GLU A 1 317 ? 15.206 -14.709 -16.019 1.00 96.69 317 GLU A N 1
ATOM 2470 C CA . GLU A 1 317 ? 15.242 -15.916 -16.857 1.00 96.69 317 GLU A CA 1
ATOM 2471 C C . GLU A 1 317 ? 14.197 -15.887 -17.983 1.00 96.69 317 GLU A C 1
ATOM 2473 O O . GLU A 1 317 ? 14.377 -16.547 -19.004 1.00 96.69 317 GLU A O 1
ATOM 2478 N N . SER A 1 318 ? 13.147 -15.069 -17.846 1.00 97.56 318 SER A N 1
ATOM 2479 C CA . SER A 1 318 ? 12.144 -14.869 -18.896 1.00 97.56 318 SER A CA 1
ATOM 2480 C C . SER A 1 318 ? 12.696 -14.157 -20.142 1.00 97.56 318 SER A C 1
ATOM 2482 O O . SER A 1 318 ? 12.075 -14.248 -21.197 1.00 97.56 318 SER A O 1
ATOM 2484 N N . TYR A 1 319 ? 13.839 -13.459 -20.048 1.00 98.12 319 TYR A N 1
ATOM 2485 C CA . TYR A 1 319 ? 14.382 -12.588 -21.103 1.00 98.12 319 TYR A CA 1
ATOM 2486 C C . TYR A 1 319 ? 15.810 -12.999 -21.515 1.00 98.12 319 TYR A C 1
ATOM 2488 O O . TYR A 1 319 ? 16.783 -12.344 -21.130 1.00 98.12 319 TYR A O 1
ATOM 2496 N N . PRO A 1 320 ? 15.979 -14.062 -22.324 1.00 96.94 320 PRO A N 1
ATOM 2497 C CA . PRO A 1 320 ? 17.292 -14.660 -22.596 1.00 96.94 320 PRO A CA 1
ATOM 2498 C C . PRO A 1 320 ? 18.254 -13.753 -23.382 1.00 96.94 320 PRO A C 1
ATOM 2500 O O . PRO A 1 320 ? 19.468 -13.945 -23.313 1.00 96.94 320 PRO A O 1
ATOM 2503 N N . ASN A 1 321 ? 17.732 -12.765 -24.116 1.00 97.88 321 ASN A N 1
ATOM 2504 C CA . ASN A 1 321 ? 18.519 -11.835 -24.933 1.00 97.88 321 ASN A CA 1
ATOM 2505 C C . ASN A 1 321 ? 18.775 -10.479 -24.249 1.00 97.88 321 ASN A C 1
ATOM 2507 O O . ASN A 1 321 ? 19.383 -9.592 -24.860 1.00 97.88 321 ASN A O 1
ATOM 2511 N N . ALA A 1 322 ? 18.349 -10.312 -22.990 1.00 97.94 322 ALA A N 1
ATOM 2512 C CA . ALA A 1 322 ? 18.580 -9.087 -22.238 1.00 97.94 322 ALA A CA 1
ATOM 2513 C C . ALA A 1 322 ? 20.083 -8.875 -21.987 1.00 97.94 322 ALA A C 1
ATOM 2515 O O . ALA A 1 322 ? 20.784 -9.735 -21.458 1.00 97.94 322 ALA A O 1
ATOM 2516 N N . LYS A 1 323 ? 20.583 -7.698 -22.367 1.00 97.31 323 LYS A N 1
ATOM 2517 C CA . LYS A 1 323 ? 21.994 -7.292 -22.234 1.00 97.31 323 LYS A CA 1
ATOM 2518 C C . LYS A 1 323 ? 22.205 -6.321 -21.079 1.00 97.31 323 LYS A C 1
ATOM 2520 O O . LYS A 1 323 ? 23.337 -6.100 -20.656 1.00 97.31 323 LYS A O 1
ATOM 2525 N N . GLU A 1 324 ? 21.127 -5.700 -20.609 1.00 96.44 324 GLU A N 1
ATOM 2526 C CA . GLU A 1 324 ? 21.182 -4.610 -19.650 1.00 96.44 324 GLU A CA 1
ATOM 2527 C C . GLU A 1 324 ? 20.015 -4.653 -18.661 1.00 96.44 324 GLU A C 1
ATOM 2529 O O . GLU A 1 324 ? 18.866 -4.882 -19.039 1.00 96.44 324 GLU A O 1
ATOM 2534 N N . ILE A 1 325 ? 20.321 -4.361 -17.395 1.00 96.00 325 ILE A N 1
ATOM 2535 C CA . ILE A 1 325 ? 19.339 -4.145 -16.333 1.00 96.00 325 ILE A CA 1
ATOM 2536 C C . ILE A 1 325 ? 19.490 -2.705 -15.832 1.00 96.00 325 ILE A C 1
ATOM 2538 O O . ILE A 1 325 ? 20.585 -2.261 -15.481 1.00 96.00 325 ILE A O 1
ATOM 2542 N N . ARG A 1 326 ? 18.386 -1.956 -15.807 1.00 96.94 326 ARG A N 1
ATOM 2543 C CA . ARG A 1 326 ? 18.311 -0.564 -15.340 1.00 96.94 326 ARG A CA 1
ATOM 2544 C C . ARG A 1 326 ? 17.396 -0.496 -14.126 1.00 96.94 326 ARG A C 1
ATOM 2546 O O . ARG A 1 326 ? 16.257 -0.932 -14.219 1.00 96.94 326 ARG A O 1
ATOM 2553 N N . PHE A 1 327 ? 17.850 0.100 -13.027 1.00 97.81 327 PHE A N 1
ATOM 2554 C CA . PHE A 1 327 ? 16.962 0.474 -11.925 1.00 97.81 327 PHE A CA 1
ATOM 2555 C C .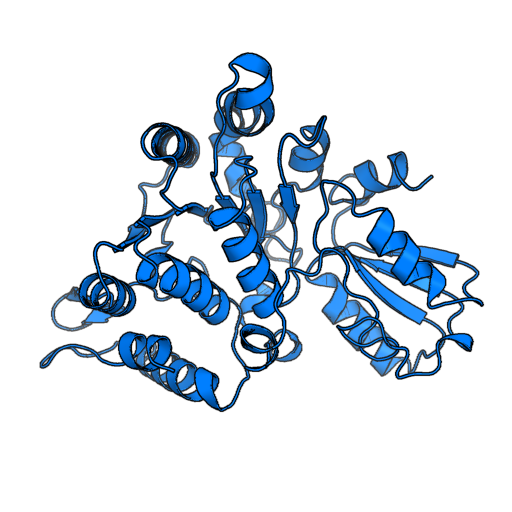 PHE A 1 327 ? 16.427 1.886 -12.172 1.00 97.81 327 PHE A C 1
ATOM 2557 O O . PHE A 1 327 ? 17.208 2.825 -12.330 1.00 97.81 327 PHE A O 1
ATOM 2564 N N . VAL A 1 328 ? 15.108 2.031 -12.244 1.00 98.38 328 VAL A N 1
ATOM 2565 C CA . VAL A 1 328 ? 14.425 3.293 -12.532 1.00 98.38 328 VAL A CA 1
ATOM 2566 C C . VAL A 1 328 ? 13.499 3.635 -11.375 1.00 98.38 328 VAL A C 1
ATOM 2568 O O . VAL A 1 328 ? 12.698 2.809 -10.942 1.00 98.38 328 VAL A O 1
ATOM 2571 N N . GLN A 1 329 ? 13.603 4.866 -10.891 1.00 98.19 329 GLN A N 1
ATOM 2572 C CA . GLN A 1 329 ? 12.857 5.351 -9.736 1.00 98.19 329 GLN A CA 1
ATOM 2573 C C . GLN A 1 329 ? 12.528 6.843 -9.916 1.00 98.19 329 GLN A C 1
ATOM 2575 O O . GLN A 1 329 ? 13.225 7.529 -10.672 1.00 98.19 329 GLN A O 1
ATOM 2580 N N . ASP A 1 330 ? 11.468 7.343 -9.277 1.00 96.25 330 ASP A N 1
ATOM 2581 C CA . ASP A 1 330 ? 11.124 8.773 -9.285 1.00 96.25 330 ASP A CA 1
ATOM 2582 C C . ASP A 1 330 ? 11.835 9.569 -8.180 1.00 96.25 330 ASP A C 1
ATOM 2584 O O . ASP A 1 330 ? 11.913 10.798 -8.248 1.00 96.25 330 ASP A O 1
ATOM 2588 N N . GLU A 1 331 ? 12.410 8.883 -7.193 1.00 98.38 331 GLU A N 1
ATOM 2589 C CA . GLU A 1 331 ? 13.181 9.479 -6.111 1.00 98.38 331 GLU A CA 1
ATOM 2590 C C . GLU A 1 331 ? 14.606 9.887 -6.552 1.00 98.38 331 GLU A C 1
ATOM 2592 O O . GLU A 1 331 ? 15.216 9.257 -7.422 1.00 98.38 331 GLU A O 1
ATOM 2597 N N . PRO A 1 332 ? 15.215 10.908 -5.917 1.00 98.06 332 PRO A N 1
ATOM 2598 C CA . PRO A 1 332 ? 16.622 11.252 -6.121 1.00 98.06 332 PRO A CA 1
ATOM 2599 C C . PRO A 1 332 ? 17.568 10.066 -5.898 1.00 98.06 332 PRO A C 1
ATOM 2601 O O . PRO A 1 332 ? 17.292 9.194 -5.085 1.00 98.06 332 PRO A O 1
ATOM 2604 N N . ALA A 1 333 ? 18.741 10.076 -6.539 1.00 96.81 333 ALA A N 1
ATOM 2605 C CA . ALA A 1 333 ? 19.704 8.967 -6.480 1.00 96.81 333 ALA A CA 1
ATOM 2606 C C . ALA A 1 333 ? 20.208 8.602 -5.064 1.00 96.81 333 ALA A C 1
ATOM 2608 O O . ALA A 1 333 ? 20.774 7.532 -4.875 1.00 96.81 333 ALA A O 1
ATOM 2609 N N . ASN A 1 334 ? 20.045 9.477 -4.069 1.00 97.19 334 ASN A N 1
ATOM 2610 C CA . ASN A 1 334 ? 20.385 9.210 -2.668 1.00 97.19 334 ASN A CA 1
ATOM 2611 C C . ASN A 1 334 ? 19.174 8.811 -1.801 1.00 97.19 334 ASN A C 1
ATOM 2613 O O . ASN A 1 334 ? 19.301 8.755 -0.581 1.00 97.19 334 ASN A O 1
ATOM 2617 N N . GLN A 1 335 ? 18.008 8.611 -2.410 1.00 98.50 335 GLN A N 1
ATOM 2618 C CA . GLN A 1 335 ? 16.733 8.276 -1.776 1.00 98.50 335 GLN A CA 1
ATOM 2619 C C . GLN A 1 335 ? 16.095 7.087 -2.501 1.00 98.50 335 GLN A C 1
ATOM 2621 O O . GLN A 1 335 ? 16.662 6.559 -3.463 1.00 98.50 335 GLN A O 1
ATOM 2626 N N . GLY A 1 336 ? 14.909 6.680 -2.052 1.00 98.38 336 GLY A N 1
ATOM 2627 C CA . GLY A 1 336 ? 14.194 5.570 -2.668 1.00 98.38 336 GLY A CA 1
ATOM 2628 C C . GLY A 1 336 ? 14.902 4.234 -2.424 1.00 98.38 336 GLY A C 1
ATOM 2629 O O . GLY A 1 336 ? 15.767 4.126 -1.548 1.00 98.38 336 GLY A O 1
ATOM 2630 N N . PRO A 1 337 ? 14.559 3.190 -3.189 1.00 98.19 337 PRO A N 1
ATOM 2631 C CA . PRO A 1 337 ? 15.170 1.881 -3.005 1.00 98.19 337 PRO A CA 1
ATOM 2632 C C . PRO A 1 337 ? 16.600 1.771 -3.551 1.00 98.19 337 PRO A C 1
ATOM 2634 O O . PRO A 1 337 ? 17.337 0.883 -3.122 1.00 98.19 337 PRO A O 1
ATOM 2637 N N . TRP A 1 338 ? 17.015 2.644 -4.480 1.00 97.31 338 TRP A N 1
ATOM 2638 C CA . TRP A 1 338 ? 18.286 2.493 -5.196 1.00 97.31 338 TRP A CA 1
ATOM 2639 C C . TRP A 1 338 ? 19.526 2.349 -4.301 1.00 97.31 338 TRP A C 1
ATOM 2641 O O . TRP A 1 338 ? 20.278 1.409 -4.551 1.00 97.31 338 TRP A O 1
ATOM 2651 N N . PRO A 1 339 ? 19.778 3.180 -3.266 1.00 96.88 339 PRO A N 1
ATOM 2652 C CA . PRO A 1 339 ? 20.973 3.023 -2.434 1.00 96.88 339 PRO A CA 1
ATOM 2653 C C . PRO A 1 339 ? 21.102 1.619 -1.828 1.00 96.88 339 PRO A C 1
ATOM 2655 O O . PRO A 1 339 ? 22.188 1.045 -1.844 1.00 96.88 339 PRO A O 1
ATOM 2658 N N . PHE A 1 340 ? 19.980 1.051 -1.375 1.00 96.69 340 PHE A N 1
ATOM 2659 C CA . PHE A 1 340 ? 19.905 -0.289 -0.799 1.00 96.69 340 PHE A CA 1
ATOM 2660 C C . PHE A 1 340 ? 20.074 -1.378 -1.869 1.00 96.69 340 PHE A C 1
ATOM 2662 O O . PHE A 1 340 ? 20.895 -2.282 -1.728 1.00 96.69 340 PHE A O 1
ATOM 2669 N N . TYR A 1 341 ? 19.346 -1.275 -2.982 1.00 96.06 341 TYR A N 1
ATOM 2670 C CA . TYR A 1 341 ? 19.405 -2.257 -4.069 1.00 96.06 341 TYR A CA 1
ATOM 2671 C C . TYR A 1 341 ? 20.761 -2.269 -4.785 1.00 96.06 341 TYR A C 1
ATOM 2673 O O . TYR A 1 341 ? 21.248 -3.331 -5.157 1.00 96.06 341 TYR A O 1
ATOM 2681 N N . ASN A 1 342 ? 21.410 -1.115 -4.931 1.00 94.38 342 ASN A N 1
ATOM 2682 C CA . ASN A 1 342 ? 22.750 -1.002 -5.502 1.00 94.38 342 ASN A CA 1
ATOM 2683 C C . ASN A 1 342 ? 23.818 -1.716 -4.660 1.00 94.38 342 ASN A C 1
ATOM 2685 O O . ASN A 1 342 ? 24.849 -2.090 -5.205 1.00 94.38 342 ASN A O 1
ATOM 2689 N N . GLU A 1 343 ? 23.613 -1.888 -3.356 1.00 92.88 343 GLU A N 1
ATOM 2690 C CA . GLU A 1 343 ? 24.515 -2.678 -2.513 1.00 92.88 343 GLU A CA 1
ATOM 2691 C C . GLU A 1 343 ? 24.278 -4.187 -2.679 1.00 92.88 343 GLU A C 1
ATOM 2693 O O . GLU A 1 343 ? 25.234 -4.957 -2.698 1.00 92.88 343 GLU A O 1
ATOM 2698 N N . HIS A 1 344 ? 23.021 -4.603 -2.859 1.00 90.00 344 HIS A N 1
ATOM 2699 C CA . HIS A 1 344 ? 22.614 -6.011 -2.804 1.00 90.00 344 HIS A CA 1
ATOM 2700 C C . HIS A 1 344 ? 22.462 -6.711 -4.165 1.00 90.00 344 HIS A C 1
ATOM 2702 O O . HIS A 1 344 ? 22.450 -7.939 -4.208 1.00 90.00 344 HIS A O 1
ATOM 2708 N N . LEU A 1 345 ? 22.303 -5.968 -5.266 1.00 81.94 345 LEU A N 1
ATOM 2709 C CA . LEU A 1 345 ? 22.164 -6.518 -6.626 1.00 81.94 345 LEU A CA 1
ATOM 2710 C C . LEU A 1 345 ? 23.471 -6.504 -7.439 1.00 81.94 345 LEU A C 1
ATOM 2712 O O . LEU A 1 345 ? 23.433 -6.747 -8.645 1.00 81.94 345 LEU A O 1
ATOM 2716 N N . ARG A 1 346 ? 24.603 -6.168 -6.813 1.00 65.19 346 ARG A N 1
ATOM 2717 C CA . ARG A 1 346 ? 25.916 -6.134 -7.472 1.00 65.19 346 ARG A CA 1
ATOM 2718 C C . ARG A 1 346 ? 26.548 -7.503 -7.643 1.00 65.19 346 ARG A C 1
ATOM 2720 O O . ARG A 1 346 ? 26.416 -8.334 -6.718 1.00 65.19 346 ARG A O 1
#

Foldseek 3Di:
DVLLCLQQDDDPPADFDPVCNVVSVVLSVCLPVFLQFQLSLVLCLQLVLLLVQAEEEEEEAVFCCALLSLHVQWTARPPPRDIDHSSQVNSVVSHNGGHHYDHDDPALQVQLLVQQVVCQVPVLHQTEYEYSALLCNVRNVCCVQVPQLCVCVPPVGFALYEYEHAAADDPPDDSRHDNQLVVNLVSDDPQQEWEFEAQASLLVSQVSNCSNVPPRRHYYYYHYYNVSSPDSVRTGHSCSNVVDNHRDQKDWQCCQANPVGDGPDDLALAAEEEEEEHDVLVVVVVVCVVVVDPNYIYMYRGILPPRPVVSVVSNVVSRPNHPYYHYDYPDPCVTDSNVVCVVVVD

Sequence (346 aa):
VEIGQAYSHVPEGFELHPRVAPVAKKRTESVTDGGIDWGWGELIAFSSLANSGRLVRLAGEDSRRGTFTQRHAVVFDPRTGEEFNGLNELAQEKGDGKFLVYNSALTEYAGMGFEYGYTLGNQDAVVAWEAQFGDFANGAQTIIDEYVSSGEAKWGETSGLILLLPHGYEGQGPDHSSARIERFLQLCAEGSMTVAQPTTPANHFHLLRRHALGTMKRPLVVFTPKSMLRNKDAASSVADFTEVDSFQSVINDPRLVDIEGNVVGDTDKVETIMLCSGKIYYELEKRRAKDKRDDVAIVRIEMLHPIPFNRLRDAFESYPNAKEIRFVQDEPANQGPWPFYNEHLR

Radius of gyration: 20.11 Å; Cα contacts (8 Å, |Δi|>4): 701; chains: 1; bounding box: 60×38×53 Å